Protein AF-0000000066600989 (afdb_homodimer)

Nearest PDB structures (foldseek):
  4jph-assembly2_D  TM=9.029E-01  e=1.325E-07  Mus musculus
  5hk5-assembly1_F-2  TM=7.659E-01  e=4.510E-07  Mus musculus
  5hk5-assembly2_E  TM=7.633E-01  e=5.041E-07  Mus musculus
  5aej-assembly2_B  TM=7.177E-01  e=5.958E-07  Homo sapiens
  5hk5-assembly4_H  TM=7.567E-01  e=2.144E-06  Mus musculus

Structure (mmCIF, N/CA/C/O backbone):
data_AF-0000000066600989-model_v1
#
loop_
_entity.id
_entity.type
_entity.pdbx_description
1 polymer 'Neuroblastoma suppressor of tumorigenicity 1'
#
loop_
_atom_site.group_PDB
_atom_site.id
_atom_site.type_symbol
_atom_site.label_atom_id
_atom_site.label_alt_id
_atom_site.label_comp_id
_atom_site.label_asym_id
_atom_site.label_entity_id
_atom_site.label_seq_id
_atom_site.pdbx_PDB_ins_code
_atom_site.Cartn_x
_atom_site.Cartn_y
_atom_site.Cartn_z
_atom_site.occupancy
_atom_site.B_iso_or_equiv
_atom_site.auth_seq_id
_atom_site.auth_comp_id
_atom_site.auth_asym_id
_atom_site.auth_atom_id
_atom_site.pdbx_PDB_model_num
ATOM 1 N N . MET A 1 1 ? 52.969 31.188 -18.797 1 43.28 1 MET A N 1
ATOM 2 C CA . MET A 1 1 ? 52.156 29.969 -18.672 1 43.28 1 MET A CA 1
ATOM 3 C C . MET A 1 1 ? 51.344 29.969 -17.375 1 43.28 1 MET A C 1
ATOM 5 O O . MET A 1 1 ? 51.906 29.734 -16.297 1 43.28 1 MET A O 1
ATOM 9 N N . MET A 1 2 ? 50.344 30.938 -17.266 1 50.97 2 MET A N 1
ATOM 10 C CA . MET A 1 2 ? 49.469 31.156 -16.125 1 50.97 2 MET A CA 1
ATOM 11 C C . MET A 1 2 ? 48.594 29.938 -15.859 1 50.97 2 MET A C 1
ATOM 13 O O . MET A 1 2 ? 47.938 29.422 -16.766 1 50.97 2 MET A O 1
ATOM 17 N N . LEU A 1 3 ? 48.875 29.078 -14.852 1 45.75 3 LEU A N 1
ATOM 18 C CA . LEU A 1 3 ? 48.125 27.938 -14.328 1 45.75 3 LEU A CA 1
ATOM 19 C C . LEU A 1 3 ? 46.781 28.375 -13.766 1 45.75 3 LEU A C 1
ATOM 21 O O . LEU A 1 3 ? 46.75 29.141 -12.797 1 45.75 3 LEU A O 1
ATOM 25 N N . ARG A 1 4 ? 45.719 28.516 -14.617 1 50.59 4 ARG A N 1
ATOM 26 C CA . ARG A 1 4 ? 44.344 28.734 -14.172 1 50.59 4 ARG A CA 1
ATOM 27 C C . ARG A 1 4 ? 43.906 27.625 -13.211 1 50.59 4 ARG A C 1
ATOM 29 O O . ARG A 1 4 ? 43.969 26.438 -13.547 1 50.59 4 ARG A O 1
ATOM 36 N N . VAL A 1 5 ? 44.094 27.781 -11.891 1 49.97 5 VAL A N 1
ATOM 37 C CA . VAL A 1 5 ? 43.562 26.891 -10.859 1 49.97 5 VAL A CA 1
ATOM 38 C C . VAL A 1 5 ? 42.062 26.844 -10.922 1 49.97 5 VAL A C 1
ATOM 40 O O . VAL A 1 5 ? 41.375 27.859 -10.766 1 49.97 5 VAL A O 1
ATOM 43 N N . LEU A 1 6 ? 41.406 25.969 -11.734 1 52.53 6 LEU A N 1
ATOM 44 C CA . LEU A 1 6 ? 39.969 25.672 -11.727 1 52.53 6 LEU A CA 1
ATOM 45 C C . LEU A 1 6 ? 39.5 25.266 -10.336 1 52.53 6 LEU A C 1
ATOM 47 O O . LEU A 1 6 ? 39.969 24.281 -9.773 1 52.53 6 LEU A O 1
ATOM 51 N N . VAL A 1 7 ? 39.219 26.203 -9.391 1 51.44 7 VAL A N 1
ATOM 52 C CA . VAL A 1 7 ? 38.594 25.906 -8.102 1 51.44 7 VAL A CA 1
ATOM 53 C C . VAL A 1 7 ? 37.219 25.344 -8.32 1 51.44 7 VAL A C 1
ATOM 55 O O . VAL A 1 7 ? 36.312 26.031 -8.828 1 51.44 7 VAL A O 1
ATOM 58 N N . GLY A 1 8 ? 37.094 24.062 -8.578 1 48.34 8 GLY A N 1
ATOM 59 C CA . GLY A 1 8 ? 35.781 23.422 -8.656 1 48.34 8 GLY A CA 1
ATOM 60 C C . GLY A 1 8 ? 34.906 23.672 -7.438 1 48.34 8 GLY A C 1
ATOM 61 O O . GLY A 1 8 ? 35.375 23.516 -6.305 1 48.34 8 GLY A O 1
ATOM 62 N N . ALA A 1 9 ? 33.938 24.609 -7.398 1 51.31 9 ALA A N 1
ATOM 63 C CA . ALA A 1 9 ? 32.969 24.844 -6.348 1 51.31 9 ALA A CA 1
ATOM 64 C C . ALA A 1 9 ? 32.219 23.562 -6 1 51.31 9 ALA A C 1
ATOM 66 O O . ALA A 1 9 ? 31.484 23.016 -6.832 1 51.31 9 ALA A O 1
ATOM 67 N N . VAL A 1 10 ? 32.75 22.641 -5.141 1 52.25 10 VAL A N 1
ATOM 68 C CA . VAL A 1 10 ? 32 21.5 -4.641 1 52.25 10 VAL A CA 1
ATOM 69 C C . VAL A 1 10 ? 30.719 21.984 -3.971 1 52.25 10 VAL A C 1
ATOM 71 O O . VAL A 1 10 ? 30.766 22.609 -2.916 1 52.25 10 VAL A O 1
ATOM 74 N N . LEU A 1 11 ? 29.734 22.391 -4.711 1 51.47 11 LEU A N 1
ATOM 75 C CA . LEU A 1 11 ? 28.438 22.672 -4.109 1 51.47 11 LEU A CA 1
ATOM 76 C C . LEU A 1 11 ? 27.969 21.516 -3.223 1 51.47 11 LEU A C 1
ATOM 78 O O . LEU A 1 11 ? 27.969 20.359 -3.652 1 51.47 11 LEU A O 1
ATOM 82 N N . PRO A 1 12 ? 27.953 21.703 -1.857 1 52.03 12 PRO A N 1
ATOM 83 C CA . PRO A 1 12 ? 27.406 20.641 -1.018 1 52.03 12 PRO A CA 1
ATOM 84 C C . PRO A 1 12 ? 26 20.219 -1.447 1 52.03 12 PRO A C 1
ATOM 86 O O . PRO A 1 12 ? 25.141 21.078 -1.675 1 52.03 12 PRO A O 1
ATOM 89 N N . ALA A 1 13 ? 25.844 19.125 -2.215 1 47.78 13 ALA A N 1
ATOM 90 C CA . ALA A 1 13 ? 24.516 18.547 -2.439 1 47.78 13 ALA A CA 1
ATOM 91 C C . ALA A 1 13 ? 23.75 18.422 -1.129 1 47.78 13 ALA A C 1
ATOM 93 O O . ALA A 1 13 ? 24.203 17.75 -0.193 1 47.78 13 ALA A O 1
ATOM 94 N N . MET A 1 14 ? 22.969 19.312 -0.702 1 43.34 14 MET A N 1
ATOM 95 C CA . MET A 1 14 ? 22.031 19.094 0.39 1 43.34 14 MET A CA 1
ATOM 96 C C . MET A 1 14 ? 21.297 17.766 0.219 1 43.34 14 MET A C 1
ATOM 98 O O . MET A 1 14 ? 20.562 17.562 -0.751 1 43.34 14 MET A O 1
ATOM 102 N N . LEU A 1 15 ? 21.938 16.656 0.606 1 46.69 15 LEU A N 1
ATOM 103 C CA . LEU A 1 15 ? 21.266 15.367 0.673 1 46.69 15 LEU A CA 1
ATOM 104 C C . LEU A 1 15 ? 19.906 15.492 1.353 1 46.69 15 LEU A C 1
ATOM 106 O O . LEU A 1 15 ? 19.844 15.797 2.547 1 46.69 15 LEU A O 1
ATOM 110 N N . LEU A 1 16 ? 18.844 15.922 0.693 1 45 16 LEU A N 1
ATOM 111 C CA . LEU A 1 16 ? 17.469 15.797 1.173 1 45 16 LEU A CA 1
ATOM 112 C C . LEU A 1 16 ? 17.266 14.453 1.871 1 45 16 LEU A C 1
ATOM 114 O O . LEU A 1 16 ? 17.281 13.406 1.226 1 45 16 LEU A O 1
ATOM 118 N N . ALA A 1 17 ? 17.703 14.266 3.107 1 44.22 17 ALA A N 1
ATOM 119 C CA . ALA A 1 17 ? 17.438 13.047 3.873 1 44.22 17 ALA A CA 1
ATOM 120 C C . ALA A 1 17 ? 15.969 12.656 3.781 1 44.22 17 ALA A C 1
ATOM 122 O O . ALA A 1 17 ? 15.086 13.492 3.967 1 44.22 17 ALA A O 1
ATOM 123 N N . ALA A 1 18 ? 15.586 11.516 3.025 1 47.19 18 ALA A N 1
ATOM 124 C CA . ALA A 1 18 ? 14.242 10.938 3.074 1 47.19 18 ALA A CA 1
ATOM 125 C C . ALA A 1 18 ? 13.734 10.844 4.512 1 47.19 18 ALA A C 1
ATOM 127 O O . ALA A 1 18 ? 14.531 10.703 5.445 1 47.19 18 ALA A O 1
ATOM 128 N N . PRO A 1 19 ? 12.492 11.352 4.711 1 47.47 19 PRO A N 1
ATOM 129 C CA . PRO A 1 19 ? 11.992 11.211 6.082 1 47.47 19 PRO A CA 1
ATOM 130 C C . PRO A 1 19 ? 12.258 9.82 6.664 1 47.47 19 PRO A C 1
ATOM 132 O O . PRO A 1 19 ? 12.336 8.844 5.918 1 47.47 19 PRO A O 1
ATOM 135 N N . PRO A 1 20 ? 12.828 9.656 7.852 1 49.03 20 PRO A N 1
ATOM 136 C CA . PRO A 1 20 ? 13.086 8.359 8.492 1 49.03 20 PRO A CA 1
ATOM 137 C C . PRO A 1 20 ? 11.898 7.41 8.406 1 49.03 20 PRO A C 1
ATOM 139 O O . PRO A 1 20 ? 10.75 7.859 8.344 1 49.03 20 PRO A O 1
ATOM 142 N N . PRO A 1 21 ? 12.148 6.156 8.07 1 48.22 21 PRO A N 1
ATOM 143 C CA . PRO A 1 21 ? 11.062 5.176 8.016 1 48.22 21 PRO A CA 1
ATOM 144 C C . PRO A 1 21 ? 10.164 5.219 9.242 1 48.22 21 PRO A C 1
ATOM 146 O O . PRO A 1 21 ? 10.625 5.559 10.336 1 48.22 21 PRO A O 1
ATOM 149 N N . ILE A 1 22 ? 8.906 5.414 9.047 1 47.66 22 ILE A N 1
ATOM 150 C CA . ILE A 1 22 ? 7.836 5.508 10.031 1 47.66 22 ILE A CA 1
ATOM 151 C C . ILE A 1 22 ? 8.078 4.504 11.156 1 47.66 22 ILE A C 1
ATOM 153 O O . ILE A 1 22 ? 7.48 4.609 12.234 1 47.66 22 ILE A O 1
ATOM 157 N N . ASN A 1 23 ? 8.789 3.352 10.875 1 45.25 23 ASN A N 1
ATOM 158 C CA . ASN A 1 23 ? 9.016 2.383 11.938 1 45.25 23 ASN A CA 1
ATOM 159 C C . ASN A 1 23 ? 9.492 3.059 13.219 1 45.25 23 ASN A C 1
ATOM 161 O O . ASN A 1 23 ? 9.289 2.539 14.312 1 45.25 23 ASN A O 1
ATOM 165 N N . LYS A 1 24 ? 10.18 4.125 13.016 1 43.03 24 LYS A N 1
ATOM 166 C CA . LYS A 1 24 ? 10.727 4.77 14.203 1 43.03 24 LYS A CA 1
ATOM 167 C C . LYS A 1 24 ? 9.766 5.816 14.758 1 43.03 24 LYS A C 1
ATOM 169 O O . LYS A 1 24 ? 10.164 6.672 15.555 1 43.03 24 LYS A O 1
ATOM 174 N N . LEU A 1 25 ? 8.656 5.754 14.07 1 47.81 25 LEU A N 1
ATOM 175 C CA . LEU A 1 25 ? 7.812 6.766 14.688 1 47.81 25 LEU A CA 1
ATOM 176 C C . LEU A 1 25 ? 7.344 6.309 16.062 1 47.81 25 LEU A C 1
ATOM 178 O O . LEU A 1 25 ? 6.961 5.148 16.25 1 47.81 25 LEU A O 1
ATOM 182 N N . ALA A 1 26 ? 7.883 6.824 17.062 1 50.38 26 ALA A N 1
ATOM 183 C CA . ALA A 1 26 ? 7.617 6.668 18.5 1 50.38 26 ALA A CA 1
ATOM 184 C C . ALA A 1 26 ? 6.152 6.336 18.75 1 50.38 26 ALA A C 1
ATOM 186 O O . ALA A 1 26 ? 5.793 5.879 19.844 1 50.38 26 ALA A O 1
ATOM 187 N N . LEU A 1 27 ? 5.328 6.41 17.594 1 56.12 27 LEU A N 1
ATOM 188 C CA . LEU A 1 27 ? 3.912 6.316 17.922 1 56.12 27 LEU A CA 1
ATOM 189 C C . LEU A 1 27 ? 3.502 4.863 18.156 1 56.12 27 LEU A C 1
ATOM 191 O O . LEU A 1 27 ? 2.562 4.59 18.906 1 56.12 27 LEU A O 1
ATOM 195 N N . PHE A 1 28 ? 4.207 3.916 17.516 1 59.75 28 PHE A N 1
ATOM 196 C CA . PHE A 1 28 ? 3.756 2.553 17.781 1 59.75 28 PHE A CA 1
ATOM 197 C C . PHE A 1 28 ? 4.941 1.616 17.969 1 59.75 28 PHE A C 1
ATOM 199 O O . PHE A 1 28 ? 5.168 0.718 17.156 1 59.75 28 PHE A O 1
ATOM 206 N N . PRO A 1 29 ? 5.625 1.774 19.016 1 56.34 29 PRO A N 1
ATOM 207 C CA . PRO A 1 29 ? 6.863 1.016 19.219 1 56.34 29 PRO A CA 1
ATOM 208 C C . PRO A 1 29 ? 6.633 -0.495 19.219 1 56.34 29 PRO A C 1
ATOM 210 O O . PRO A 1 29 ? 7.562 -1.262 18.953 1 56.34 29 PRO A O 1
ATOM 213 N N . ASP A 1 30 ? 5.438 -0.837 19.531 1 59.12 30 ASP A N 1
ATOM 214 C CA . ASP A 1 30 ? 5.219 -2.264 19.75 1 59.12 30 ASP A CA 1
ATOM 215 C C . ASP A 1 30 ? 4.711 -2.943 18.484 1 59.12 30 ASP A C 1
ATOM 217 O O . ASP A 1 30 ? 4.504 -4.16 18.469 1 59.12 30 ASP A O 1
ATOM 221 N N . LYS A 1 31 ? 4.496 -2.045 17.562 1 63.09 31 LYS A N 1
ATOM 222 C CA . LYS A 1 31 ? 3.963 -2.697 16.359 1 63.09 31 LYS A CA 1
ATOM 223 C C . LYS A 1 31 ? 5.031 -2.824 15.281 1 63.09 31 LYS A C 1
ATOM 225 O O . LYS A 1 31 ? 5.723 -1.853 14.969 1 63.09 31 LYS A O 1
ATOM 230 N N . SER A 1 32 ? 5.379 -4.121 15 1 70.44 32 SER A N 1
ATOM 231 C CA . SER A 1 32 ? 6.41 -4.328 13.992 1 70.44 32 SER A CA 1
ATOM 232 C C . SER A 1 32 ? 5.801 -4.785 12.672 1 70.44 32 SER A C 1
ATOM 234 O O . SER A 1 32 ? 4.848 -5.566 12.656 1 70.44 32 SER A O 1
ATOM 236 N N . ALA A 1 33 ? 6.16 -3.986 11.672 1 83.25 33 ALA A N 1
ATOM 237 C CA . ALA A 1 33 ? 5.875 -4.461 10.312 1 83.25 33 ALA A CA 1
ATOM 238 C C . ALA A 1 33 ? 6.52 -5.82 10.062 1 83.25 33 ALA A C 1
ATOM 240 O O . ALA A 1 33 ? 7.504 -6.176 10.711 1 83.25 33 ALA A O 1
ATOM 241 N N . TRP A 1 34 ? 5.863 -6.688 9.352 1 88.69 34 TRP A N 1
ATOM 242 C CA . TRP A 1 34 ? 6.461 -7.945 8.914 1 88.69 34 TRP A CA 1
ATOM 243 C C . TRP A 1 34 ? 6.121 -8.234 7.457 1 88.69 34 TRP A C 1
ATOM 245 O O . TRP A 1 34 ? 5.102 -7.766 6.945 1 88.69 34 TRP A O 1
ATOM 255 N N . CYS A 1 35 ? 7.004 -8.844 6.789 1 92.25 35 CYS A N 1
ATOM 256 C CA . CYS A 1 35 ? 6.898 -9.289 5.402 1 92.25 35 CYS A CA 1
ATOM 257 C C . CYS A 1 35 ? 7.668 -10.586 5.188 1 92.25 35 CYS A C 1
ATOM 259 O O . CYS A 1 35 ? 8.883 -10.633 5.379 1 92.25 35 CYS A O 1
ATOM 261 N N . GLU A 1 36 ? 6.902 -11.602 4.773 1 93.38 36 GLU A N 1
ATOM 262 C CA . GLU A 1 36 ? 7.516 -12.922 4.672 1 93.38 36 GLU A CA 1
ATOM 263 C C . GLU A 1 36 ? 7.359 -13.492 3.268 1 93.38 36 GLU A C 1
ATOM 265 O O . GLU A 1 36 ? 6.316 -13.328 2.633 1 93.38 36 GLU A O 1
ATOM 270 N N . ALA A 1 37 ? 8.477 -14.125 2.852 1 96 37 ALA A N 1
ATOM 271 C CA . ALA A 1 37 ? 8.367 -15.008 1.693 1 96 37 ALA A CA 1
ATOM 272 C C . ALA A 1 37 ? 7.914 -16.406 2.109 1 96 37 ALA A C 1
ATOM 274 O O . ALA A 1 37 ? 8.719 -17.203 2.598 1 96 37 ALA A O 1
ATOM 275 N N . LYS A 1 38 ? 6.688 -16.734 1.909 1 94.31 38 LYS A N 1
ATOM 276 C CA . LYS A 1 38 ? 6.121 -18.016 2.33 1 94.31 38 LYS A CA 1
ATOM 277 C C . LYS A 1 38 ? 6.246 -19.062 1.225 1 94.31 38 LYS A C 1
ATOM 279 O O . LYS A 1 38 ? 5.902 -18.797 0.07 1 94.31 38 LYS A O 1
ATOM 284 N N . ASN A 1 39 ? 6.742 -20.203 1.669 1 95.44 39 ASN A N 1
ATOM 285 C CA . ASN A 1 39 ? 6.852 -21.297 0.707 1 95.44 39 ASN A CA 1
ATOM 286 C C . ASN A 1 39 ? 5.477 -21.75 0.222 1 95.44 39 ASN A C 1
ATOM 288 O O . ASN A 1 39 ? 4.555 -21.922 1.022 1 95.44 39 ASN A O 1
ATOM 292 N N . ILE A 1 40 ? 5.445 -21.969 -1.043 1 93.19 40 ILE A N 1
ATOM 293 C CA . ILE A 1 40 ? 4.211 -22.484 -1.618 1 93.19 40 ILE A CA 1
ATOM 294 C C . ILE A 1 40 ? 4.539 -23.578 -2.646 1 93.19 40 ILE A C 1
ATOM 296 O O . ILE A 1 40 ? 5.672 -23.656 -3.123 1 93.19 40 ILE A O 1
ATOM 300 N N . THR A 1 41 ? 3.582 -24.391 -2.906 1 94.94 41 THR A N 1
ATOM 301 C CA . THR A 1 41 ? 3.609 -25.266 -4.078 1 94.94 41 THR A CA 1
ATOM 302 C C . THR A 1 41 ? 2.727 -24.703 -5.191 1 94.94 41 THR A C 1
ATOM 304 O O . THR A 1 41 ? 1.535 -24.453 -4.984 1 94.94 41 THR A O 1
ATOM 307 N N . GLN A 1 42 ? 3.348 -24.469 -6.285 1 92 42 GLN A N 1
ATOM 308 C CA . GLN A 1 42 ? 2.621 -23.906 -7.422 1 92 42 GLN A CA 1
ATOM 309 C C . GLN A 1 42 ? 2.402 -24.953 -8.508 1 92 42 GLN A C 1
ATOM 311 O O . GLN A 1 42 ? 3.338 -25.656 -8.898 1 92 42 GLN A O 1
ATOM 316 N N . ILE A 1 43 ? 1.188 -25.016 -8.961 1 94.06 43 ILE A N 1
ATOM 317 C CA . ILE A 1 43 ? 0.872 -25.922 -10.062 1 94.06 43 ILE A CA 1
ATOM 318 C C . ILE A 1 43 ? 0.859 -25.141 -11.383 1 94.06 43 ILE A C 1
ATOM 320 O O . ILE A 1 43 ? 0.122 -24.172 -11.523 1 94.06 43 ILE A O 1
ATOM 324 N N . VAL A 1 44 ? 1.767 -25.562 -12.242 1 92.62 44 VAL A N 1
AT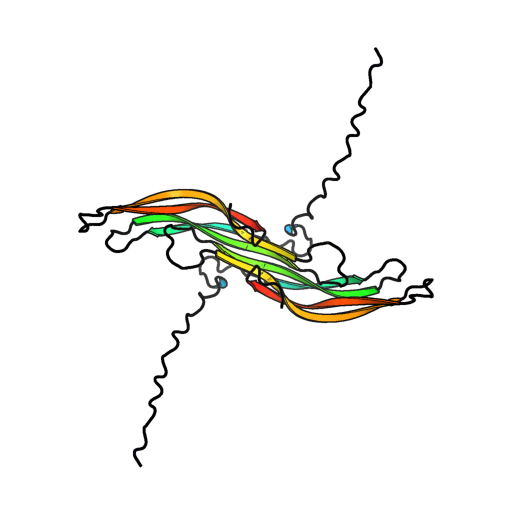OM 325 C CA . VAL A 1 44 ? 1.842 -24.969 -13.57 1 92.62 44 VAL A CA 1
ATOM 326 C C . VAL A 1 44 ? 1.229 -25.906 -14.602 1 92.62 44 VAL A C 1
ATOM 328 O O . VAL A 1 44 ? 1.656 -27.062 -14.727 1 92.62 44 VAL A O 1
ATOM 331 N N . GLY A 1 45 ? 0.164 -25.312 -15.273 1 91.62 45 GLY A N 1
ATOM 332 C CA . GLY A 1 45 ? -0.502 -26.172 -16.234 1 91.62 45 GLY A CA 1
ATOM 333 C C . GLY A 1 45 ? -0.823 -25.469 -17.547 1 91.62 45 GLY A C 1
ATOM 334 O O . GLY A 1 45 ? -0.638 -24.25 -17.656 1 91.62 45 GLY A O 1
ATOM 335 N N . HIS A 1 46 ? -1.189 -26.344 -18.469 1 90.31 46 HIS A N 1
ATOM 336 C CA . HIS A 1 46 ? -1.625 -25.922 -19.797 1 90.31 46 HIS A CA 1
ATOM 337 C C . HIS A 1 46 ? -2.566 -26.938 -20.422 1 90.31 46 HIS A C 1
ATOM 339 O O . HIS A 1 46 ? -2.359 -28.156 -20.266 1 90.31 46 HIS A O 1
ATOM 345 N N . SER A 1 47 ? -3.613 -26.328 -20.984 1 91.19 47 SER A N 1
ATOM 346 C CA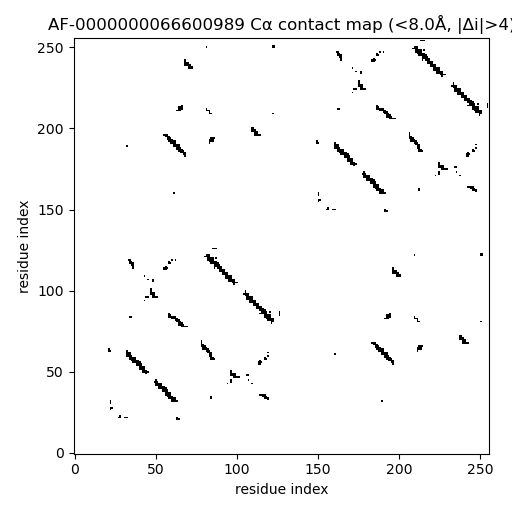 . SER A 1 47 ? -4.574 -27.234 -21.609 1 91.19 47 SER A CA 1
ATOM 347 C C . SER A 1 47 ? -3.877 -28.25 -22.5 1 91.19 47 SER A C 1
ATOM 349 O O . SER A 1 47 ? -3.049 -27.891 -23.328 1 91.19 47 SER A O 1
ATOM 351 N N . GLY A 1 48 ? -4.266 -29.594 -22.406 1 92.81 48 GLY A N 1
ATOM 352 C CA . GLY A 1 48 ? -3.725 -30.656 -23.219 1 92.81 48 GLY A CA 1
ATOM 353 C C . GLY A 1 48 ? -2.381 -31.172 -22.734 1 92.81 48 GLY A C 1
ATOM 354 O O . GLY A 1 48 ? -1.817 -32.094 -23.312 1 92.81 48 GLY A O 1
ATOM 355 N N . CYS A 1 49 ? -1.88 -30.5 -21.688 1 95.31 49 CYS A N 1
ATOM 356 C CA . CYS A 1 49 ? -0.551 -30.859 -21.203 1 95.31 49 CYS A CA 1
ATOM 357 C C . CYS A 1 49 ? -0.612 -31.406 -19.781 1 95.31 49 CYS A C 1
ATOM 359 O O . CYS A 1 49 ? -1.622 -31.25 -19.094 1 95.31 49 CYS A O 1
ATOM 361 N N . GLU A 1 50 ? 0.397 -32.188 -19.391 1 95.88 50 GLU A N 1
ATOM 362 C CA . GLU A 1 50 ? 0.534 -32.656 -18 1 95.88 50 GLU A CA 1
ATOM 363 C C . GLU A 1 50 ? 1.031 -31.516 -17.094 1 95.88 50 GLU A C 1
ATOM 365 O O . GLU A 1 50 ? 2.08 -30.922 -17.359 1 95.88 50 GLU A O 1
ATOM 370 N N . ALA A 1 51 ? 0.306 -31.312 -16.047 1 95.25 51 ALA A N 1
ATOM 371 C CA . ALA A 1 51 ? 0.658 -30.234 -15.125 1 95.25 51 ALA A CA 1
ATOM 372 C C . ALA A 1 51 ? 1.904 -30.594 -14.32 1 95.25 51 ALA A C 1
ATOM 374 O O . ALA A 1 51 ? 2.195 -31.781 -14.109 1 95.25 51 ALA A O 1
ATOM 375 N N . LYS A 1 52 ? 2.707 -29.578 -13.961 1 95.69 52 LYS A N 1
ATOM 376 C CA . LYS A 1 52 ? 3.883 -29.734 -13.109 1 95.69 52 LYS A CA 1
ATOM 377 C C . LYS A 1 52 ? 3.727 -28.953 -11.812 1 95.69 52 LYS A C 1
ATOM 379 O O . LYS A 1 52 ? 3.205 -27.844 -11.805 1 95.69 52 LYS A O 1
ATOM 384 N N . SER A 1 53 ? 4.137 -29.594 -10.688 1 95.19 53 SER A N 1
ATOM 385 C CA . SER A 1 53 ? 4.199 -28.922 -9.398 1 95.19 53 SER A CA 1
ATOM 386 C C . SER A 1 53 ? 5.602 -28.391 -9.109 1 95.19 53 SER A C 1
ATOM 388 O O . SER A 1 53 ? 6.578 -29.156 -9.18 1 95.19 53 SER A O 1
ATOM 390 N N . ILE A 1 54 ? 5.621 -27.156 -8.852 1 96.06 54 ILE A N 1
ATOM 391 C CA . ILE A 1 54 ? 6.938 -26.594 -8.578 1 96.06 54 ILE A CA 1
ATOM 392 C C . ILE A 1 54 ? 6.922 -25.891 -7.227 1 96.06 54 ILE A C 1
ATOM 394 O O . ILE A 1 54 ? 5.875 -25.406 -6.777 1 96.06 54 ILE A O 1
ATOM 398 N N . GLN A 1 55 ? 8.109 -25.875 -6.543 1 96.56 55 GLN A N 1
ATOM 399 C CA . GLN A 1 55 ? 8.273 -25.094 -5.324 1 96.56 55 GLN A CA 1
ATOM 400 C C . GLN A 1 55 ? 8.531 -23.625 -5.641 1 96.56 55 GLN A C 1
ATOM 402 O O . GLN A 1 55 ? 9.352 -23.297 -6.512 1 96.56 55 GLN A O 1
ATOM 407 N N . ASN A 1 56 ? 7.77 -22.734 -4.902 1 95.75 56 ASN A N 1
ATOM 408 C CA . ASN A 1 56 ? 7.883 -21.281 -5.043 1 95.75 56 ASN A CA 1
ATOM 409 C C . ASN A 1 56 ? 7.562 -20.562 -3.734 1 95.75 56 ASN A C 1
ATOM 411 O O . ASN A 1 56 ? 7.512 -21.203 -2.676 1 95.75 56 ASN A O 1
ATOM 415 N N . ARG A 1 57 ? 7.477 -19.203 -3.893 1 95.38 57 ARG A N 1
ATOM 416 C CA . ARG A 1 57 ? 7.121 -18.422 -2.717 1 95.38 57 ARG A CA 1
ATOM 417 C C . ARG A 1 57 ? 6.094 -17.344 -3.064 1 95.38 57 ARG A C 1
ATOM 419 O O . ARG A 1 57 ? 5.969 -16.953 -4.227 1 95.38 57 ARG A O 1
ATOM 426 N N . ALA A 1 58 ? 5.363 -16.984 -2.068 1 93 58 ALA A N 1
ATOM 427 C CA . ALA A 1 58 ? 4.477 -15.828 -2.096 1 93 58 ALA A CA 1
ATOM 428 C C . ALA A 1 58 ? 4.848 -14.836 -1 1 93 58 ALA A C 1
ATOM 430 O O . ALA A 1 58 ? 5.359 -15.219 0.052 1 93 58 ALA A O 1
ATOM 431 N N . CYS A 1 59 ? 4.602 -13.617 -1.351 1 93.88 59 CYS A N 1
ATOM 432 C CA . CYS A 1 59 ? 4.867 -12.578 -0.361 1 93.88 59 CYS A CA 1
ATOM 433 C C . CYS A 1 59 ? 3.602 -12.227 0.409 1 93.88 59 CYS A C 1
ATOM 435 O O . CYS A 1 59 ? 2.559 -11.961 -0.192 1 93.88 59 CYS A O 1
ATOM 437 N N . LEU A 1 60 ? 3.77 -12.211 1.68 1 92.25 60 LEU A N 1
ATOM 438 C CA . LEU A 1 60 ? 2.674 -11.82 2.562 1 92.25 60 LEU A CA 1
ATOM 439 C C . LEU A 1 60 ? 3.197 -11.062 3.777 1 92.25 60 LEU A C 1
ATOM 441 O O . LEU A 1 60 ? 4.191 -11.469 4.387 1 92.25 60 LEU A O 1
ATOM 445 N N . GLY A 1 61 ? 2.381 -10.008 4.055 1 92.56 61 GLY A N 1
ATOM 446 C CA . GLY A 1 61 ? 2.822 -9.258 5.223 1 92.56 61 GLY A CA 1
ATOM 447 C C . GLY A 1 61 ? 1.906 -8.102 5.574 1 92.56 61 GLY A C 1
ATOM 448 O O . GLY A 1 61 ? 0.815 -7.977 5.016 1 92.56 61 GLY A O 1
ATOM 449 N N . GLN A 1 62 ? 2.301 -7.414 6.633 1 91.56 62 GLN A N 1
ATOM 450 C CA . GLN A 1 62 ? 1.722 -6.168 7.121 1 91.56 62 GLN A CA 1
ATOM 451 C C . GLN A 1 62 ? 2.775 -5.066 7.203 1 91.56 62 GLN A C 1
ATOM 453 O O . GLN A 1 62 ? 3.684 -5.129 8.031 1 91.56 62 GLN A O 1
ATOM 458 N N . CYS A 1 63 ? 2.555 -4.137 6.301 1 92.56 63 CYS A N 1
ATOM 459 C CA . CYS A 1 63 ? 3.543 -3.066 6.223 1 92.56 63 CYS A CA 1
ATOM 460 C C . CYS A 1 63 ? 2.957 -1.744 6.699 1 92.56 63 CYS A C 1
ATOM 462 O O . CYS A 1 63 ? 1.735 -1.593 6.773 1 92.56 63 CYS A O 1
ATOM 464 N N . PHE A 1 64 ? 3.834 -0.862 6.984 1 91.19 64 PHE A N 1
ATOM 465 C CA . PHE A 1 64 ? 3.42 0.423 7.535 1 91.19 64 PHE A CA 1
ATOM 466 C C . PHE A 1 64 ? 2.873 1.33 6.441 1 91.19 64 PHE A C 1
ATOM 468 O O . PHE A 1 64 ? 3.4 1.356 5.328 1 91.19 64 PHE A O 1
ATOM 475 N N . SER A 1 65 ? 1.89 2.045 6.852 1 92.75 65 SER A N 1
ATOM 476 C CA . SER A 1 65 ? 1.369 3.143 6.043 1 92.75 65 SER A CA 1
ATOM 477 C C . SER A 1 65 ? 0.815 4.262 6.922 1 92.75 65 SER A C 1
ATOM 479 O O . SER A 1 65 ? 0.437 4.027 8.07 1 92.75 65 SER A O 1
ATOM 481 N N . TYR A 1 66 ? 0.904 5.484 6.371 1 91.75 66 TYR A N 1
ATOM 482 C CA . TYR A 1 66 ? 0.298 6.605 7.082 1 91.75 66 TYR A CA 1
ATOM 483 C C . TYR A 1 66 ? -0.166 7.684 6.109 1 91.75 66 TYR A C 1
ATOM 485 O O . TYR A 1 66 ? 0.27 7.715 4.957 1 91.75 66 TYR A O 1
ATOM 493 N N . SER A 1 67 ? -1.082 8.5 6.637 1 91.06 67 SER A N 1
ATOM 494 C CA . SER A 1 67 ? -1.623 9.641 5.902 1 91.06 67 SER A CA 1
ATOM 495 C C . SER A 1 67 ? -1.838 10.844 6.82 1 91.06 67 SER A C 1
ATOM 497 O O . SER A 1 67 ? -2.336 10.695 7.938 1 91.06 67 SER A O 1
ATOM 499 N N . VAL A 1 68 ? -1.406 11.953 6.32 1 91.38 68 VAL A N 1
ATOM 500 C CA . VAL A 1 68 ? -1.594 13.211 7.043 1 91.38 68 VAL A CA 1
ATOM 501 C C . VAL A 1 68 ? -2.611 14.078 6.309 1 91.38 68 VAL A C 1
ATOM 503 O O . VAL A 1 68 ? -2.705 14.039 5.082 1 91.38 68 VAL A O 1
ATOM 506 N N . PRO A 1 69 ? -3.398 14.938 7.059 1 91.75 69 PRO A N 1
ATOM 507 C CA . PRO A 1 69 ? -4.434 15.766 6.441 1 91.75 69 PRO A CA 1
ATOM 508 C C . PRO A 1 69 ? -3.871 16.734 5.406 1 91.75 69 PRO A C 1
ATOM 510 O O . PRO A 1 69 ? -2.77 17.266 5.586 1 91.75 69 PRO A O 1
ATOM 513 N N . ASN A 1 70 ? -4.719 17.031 4.422 1 90.06 70 ASN A N 1
ATOM 514 C CA . ASN A 1 70 ? -4.371 18.016 3.402 1 90.06 70 ASN A CA 1
ATOM 515 C C . ASN A 1 70 ? -4.727 19.438 3.848 1 90.06 70 ASN A C 1
ATOM 517 O O . ASN A 1 70 ? -5.699 19.641 4.574 1 90.06 70 ASN A O 1
ATOM 521 N N . THR A 1 71 ? -3.859 20.344 3.484 1 90.06 71 THR A N 1
ATOM 522 C CA . THR A 1 71 ? -4.156 21.766 3.66 1 90.06 71 THR A CA 1
ATOM 523 C C . THR A 1 71 ? -3.924 22.531 2.361 1 90.06 71 THR A C 1
ATOM 525 O O . THR A 1 71 ? -2.879 22.375 1.724 1 90.06 71 THR A O 1
ATOM 528 N N . PHE A 1 72 ? -4.926 23.312 1.961 1 87.19 72 PHE A N 1
ATOM 529 C CA . PHE A 1 72 ? -4.82 24.094 0.736 1 87.19 72 PHE A CA 1
ATOM 530 C C . PHE A 1 72 ? -4.84 25.578 1.045 1 87.19 72 PHE A C 1
ATOM 532 O O . PHE A 1 72 ? -5.586 26.031 1.919 1 87.19 72 PHE A O 1
ATOM 539 N N . PRO A 1 73 ? -4.289 26.391 0.048 1 77.62 73 PRO A N 1
ATOM 540 C CA . PRO A 1 73 ? -3.309 26.016 -0.973 1 77.62 73 PRO A CA 1
ATOM 541 C C . PRO A 1 73 ? -2.076 25.328 -0.384 1 77.62 73 PRO A C 1
ATOM 543 O O . PRO A 1 73 ? -1.631 25.688 0.709 1 77.62 73 PRO A O 1
ATOM 546 N N . GLN A 1 74 ? -1.982 24.047 -0.86 1 65.62 74 GLN A N 1
ATOM 547 C CA . GLN A 1 74 ? -1.073 23.109 -0.21 1 65.62 74 GLN A CA 1
ATOM 548 C C . GLN A 1 74 ? 0.37 23.609 -0.289 1 65.62 74 GLN A C 1
ATOM 550 O O . GLN A 1 74 ? 0.785 24.172 -1.303 1 65.62 74 GLN A O 1
ATOM 555 N N . SER A 1 75 ? 0.996 23.875 0.773 1 55.72 75 SER A N 1
ATOM 556 C CA . SER A 1 75 ? 2.436 23.75 0.568 1 55.72 75 SER A CA 1
ATOM 557 C C . SER A 1 75 ? 2.799 22.359 0.05 1 55.72 75 SER A C 1
ATOM 559 O O . SER A 1 75 ? 1.962 21.453 0.038 1 55.72 75 SER A O 1
ATOM 561 N N . THR A 1 76 ? 4.203 21.906 -0.319 1 46.5 76 THR A N 1
ATOM 562 C CA . THR A 1 76 ? 4.922 20.922 -1.119 1 46.5 76 THR A CA 1
ATOM 563 C C . THR A 1 76 ? 4.477 19.5 -0.761 1 46.5 76 THR A C 1
ATOM 565 O O . THR A 1 76 ? 4.547 18.594 -1.591 1 46.5 76 THR A O 1
ATOM 568 N N . GLU A 1 77 ? 4.641 18.953 0.52 1 49.88 77 GLU A N 1
ATOM 569 C CA . GLU A 1 77 ? 5.145 17.594 0.728 1 49.88 77 GLU A CA 1
ATOM 570 C C . GLU A 1 77 ? 4.004 16.578 0.766 1 49.88 77 GLU A C 1
ATOM 572 O O . GLU A 1 77 ? 2.867 16.922 1.095 1 49.88 77 GLU A O 1
ATOM 577 N N . SER A 1 78 ? 4.281 15.438 0.096 1 54.72 78 SER A N 1
ATOM 578 C CA . SER A 1 78 ? 3.422 14.273 -0.05 1 54.72 78 SER A CA 1
ATOM 579 C C . SER A 1 78 ? 2.918 13.781 1.304 1 54.72 78 SER A C 1
ATOM 581 O O . SER A 1 78 ? 3.713 13.43 2.178 1 54.72 78 SER A O 1
ATOM 583 N N . LEU A 1 79 ? 1.579 13.836 1.629 1 81.62 79 LEU A N 1
ATOM 584 C CA . LEU A 1 79 ? 0.863 13.648 2.887 1 81.62 79 LEU A CA 1
ATOM 585 C C . LEU A 1 79 ? 0.529 12.18 3.109 1 81.62 79 LEU A C 1
ATOM 587 O O . LEU A 1 79 ? 0.233 11.766 4.234 1 81.62 79 LEU A O 1
ATOM 591 N N . VAL A 1 80 ? 1.221 11.312 2.102 1 86.31 80 VAL A N 1
ATOM 592 C CA . VAL A 1 80 ? 0.852 9.906 2.252 1 86.31 80 VAL A CA 1
ATOM 593 C C . VAL A 1 80 ? 2.094 9.031 2.119 1 86.31 80 VAL A C 1
ATOM 595 O O . VAL A 1 80 ? 2.938 9.266 1.251 1 86.31 80 VAL A O 1
ATOM 598 N N . HIS A 1 81 ? 2.307 8.117 3.016 1 89.19 81 HIS A N 1
ATOM 599 C CA . HIS A 1 81 ? 3.275 7.027 2.902 1 89.19 81 HIS A CA 1
ATOM 600 C C . HIS A 1 81 ? 2.58 5.672 2.842 1 89.19 81 HIS A C 1
ATOM 602 O O . HIS A 1 81 ? 1.678 5.398 3.637 1 89.19 81 HIS A O 1
ATOM 608 N N . CYS A 1 82 ? 3.1 4.871 1.919 1 92.25 82 CYS A N 1
ATOM 609 C CA . CYS A 1 82 ? 2.527 3.537 1.791 1 92.25 82 CYS A CA 1
ATOM 610 C C . CYS A 1 82 ? 3.602 2.514 1.444 1 92.25 82 CYS A C 1
ATOM 612 O O . CYS A 1 82 ? 4.297 2.654 0.436 1 92.25 82 CYS A O 1
ATOM 614 N N . ASP A 1 83 ? 3.701 1.53 2.328 1 92.5 83 ASP A N 1
ATOM 615 C CA . ASP A 1 83 ? 4.48 0.336 2.016 1 92.5 83 ASP A CA 1
ATOM 616 C C . ASP A 1 83 ? 3.576 -0.88 1.841 1 92.5 83 ASP A C 1
ATOM 618 O O . ASP A 1 83 ? 2.512 -0.963 2.457 1 92.5 83 ASP A O 1
ATOM 622 N N . SER A 1 84 ? 4.027 -1.797 1.029 1 93.56 84 SER A N 1
ATOM 623 C CA . SER A 1 84 ? 3.354 -3.074 0.828 1 93.56 84 SER A CA 1
ATOM 624 C C . SER A 1 84 ? 4.359 -4.211 0.675 1 93.56 84 SER A C 1
ATOM 626 O O . SER A 1 84 ? 5.5 -3.988 0.267 1 93.56 84 SER A O 1
ATOM 628 N N . CYS A 1 85 ? 3.939 -5.402 1.049 1 93.81 85 CYS A N 1
ATOM 629 C CA . CYS A 1 85 ? 4.793 -6.582 0.972 1 93.81 85 CYS A CA 1
ATOM 630 C C . CYS A 1 85 ? 4.832 -7.133 -0.449 1 93.81 85 CYS A C 1
ATOM 632 O O . CYS A 1 85 ? 3.816 -7.594 -0.97 1 93.81 85 CYS A O 1
ATOM 634 N N . MET A 1 86 ? 6.027 -7.105 -0.996 1 94.81 86 MET A N 1
ATOM 635 C CA . MET A 1 86 ? 6.176 -7.52 -2.389 1 94.81 86 MET A CA 1
ATOM 636 C C . MET A 1 86 ? 7.562 -8.117 -2.633 1 94.81 86 MET A C 1
ATOM 638 O O . MET A 1 86 ? 8.445 -8.008 -1.78 1 94.81 86 MET A O 1
ATOM 642 N N . PRO A 1 87 ? 7.742 -8.836 -3.805 1 95.19 87 PRO A N 1
ATOM 643 C CA . PRO A 1 87 ? 9.047 -9.43 -4.094 1 95.19 87 PRO A CA 1
ATOM 644 C C . PRO A 1 87 ? 10.172 -8.391 -4.133 1 95.19 87 PRO A C 1
ATOM 646 O O . PRO A 1 87 ? 10.078 -7.402 -4.867 1 95.19 87 PRO A O 1
ATOM 649 N N . ALA A 1 88 ? 11.164 -8.57 -3.346 1 96.69 88 ALA A N 1
ATOM 650 C CA . ALA A 1 88 ? 12.383 -7.758 -3.365 1 96.69 88 ALA A CA 1
ATOM 651 C C . ALA A 1 88 ? 13.414 -8.344 -4.324 1 96.69 88 ALA A C 1
ATOM 653 O O . ALA A 1 88 ? 14.242 -7.613 -4.871 1 96.69 88 ALA A O 1
ATOM 654 N N . GLN A 1 89 ? 13.328 -9.648 -4.438 1 97.56 89 GLN A N 1
ATOM 655 C CA . GLN A 1 89 ? 14.203 -10.383 -5.348 1 97.56 89 GLN A CA 1
ATOM 656 C C . GLN A 1 89 ? 13.469 -11.562 -5.98 1 97.56 89 GLN A C 1
ATOM 658 O O . GLN A 1 89 ? 12.773 -12.312 -5.289 1 97.56 89 GLN A O 1
ATOM 663 N N . SER A 1 90 ? 13.594 -11.648 -7.266 1 96.44 90 SER A N 1
ATOM 664 C CA . SER A 1 90 ? 13 -12.773 -7.98 1 96.44 90 SER A CA 1
ATOM 665 C C . SER A 1 90 ? 13.844 -13.18 -9.18 1 96.44 90 SER A C 1
ATOM 667 O O . SER A 1 90 ? 14.797 -12.484 -9.539 1 96.44 90 SER A O 1
ATOM 669 N N . MET A 1 91 ? 13.617 -14.297 -9.68 1 97.56 91 MET A N 1
ATOM 670 C CA . MET A 1 91 ? 14.219 -14.773 -10.922 1 97.56 91 MET A CA 1
ATOM 671 C C . MET A 1 91 ? 13.18 -15.445 -11.805 1 97.56 91 MET A C 1
ATOM 673 O O . MET A 1 91 ? 12.055 -15.711 -11.359 1 97.56 91 MET A O 1
ATOM 677 N N . TRP A 1 92 ? 13.633 -15.703 -13.062 1 95.25 92 TRP A N 1
ATOM 678 C CA . TRP A 1 92 ? 12.703 -16.312 -14 1 95.25 92 TRP A CA 1
ATOM 679 C C . TRP A 1 92 ? 13.156 -17.719 -14.375 1 95.25 92 TRP A C 1
ATOM 681 O O . TRP A 1 92 ? 14.344 -17.969 -14.602 1 95.25 92 TRP A O 1
ATOM 691 N N . GLU A 1 93 ? 12.148 -18.625 -14.414 1 95.81 93 GLU A N 1
ATOM 692 C CA . GLU A 1 93 ? 12.414 -20.016 -14.742 1 95.81 93 GLU A CA 1
ATOM 693 C C . GLU A 1 93 ? 11.492 -20.516 -15.859 1 95.81 93 GLU A C 1
ATOM 695 O O . GLU A 1 93 ? 10.297 -20.188 -15.859 1 95.81 93 GLU A O 1
ATOM 700 N N . ILE A 1 94 ? 12.07 -21.234 -16.781 1 97.06 94 ILE A N 1
ATOM 701 C CA . ILE A 1 94 ? 11.266 -21.859 -17.828 1 97.06 94 ILE A CA 1
ATOM 702 C C . ILE A 1 94 ? 10.789 -23.234 -17.344 1 97.06 94 ILE A C 1
ATOM 704 O O . ILE A 1 94 ? 11.602 -24.078 -16.969 1 97.06 94 ILE A O 1
ATOM 708 N N . VAL A 1 95 ? 9.523 -23.438 -17.312 1 95.94 95 VAL A N 1
ATOM 709 C CA . VAL A 1 95 ? 8.914 -24.719 -16.969 1 95.94 95 VAL A CA 1
ATOM 710 C C . VAL A 1 95 ? 8.32 -25.344 -18.234 1 95.94 95 VAL A C 1
ATOM 712 O O . VAL A 1 95 ? 7.402 -24.797 -18.844 1 95.94 95 VAL A O 1
ATOM 715 N N . THR A 1 96 ? 8.828 -26.516 -18.531 1 96.81 96 THR A N 1
ATOM 716 C CA . THR A 1 96 ? 8.391 -27.219 -19.734 1 96.81 96 THR A CA 1
ATOM 717 C C . THR A 1 96 ? 7.344 -28.266 -19.406 1 96.81 96 THR A C 1
ATOM 719 O O . THR A 1 96 ? 7.582 -29.141 -18.562 1 96.81 96 THR A O 1
ATOM 722 N N . LEU A 1 97 ? 6.23 -28.156 -20.062 1 96 97 LEU A N 1
ATOM 723 C CA . LEU A 1 97 ? 5.137 -29.109 -19.891 1 96 97 LEU A CA 1
ATOM 724 C C . LEU A 1 97 ? 5.055 -30.078 -21.062 1 96 97 LEU A C 1
ATOM 726 O O . LEU A 1 97 ? 5.141 -29.656 -22.219 1 96 97 LEU A O 1
ATOM 730 N N . GLU A 1 98 ? 4.949 -31.344 -20.75 1 97.12 98 GLU A N 1
ATOM 731 C CA . GLU A 1 98 ? 4.75 -32.344 -21.797 1 97.12 98 GLU A CA 1
ATOM 732 C C . GLU A 1 98 ? 3.275 -32.469 -22.172 1 97.12 98 GLU A C 1
ATOM 734 O O . GLU A 1 98 ? 2.404 -32.469 -21.297 1 97.12 98 GLU A O 1
ATOM 739 N N . CYS A 1 99 ? 2.961 -32.531 -23.438 1 96.19 99 CYS A N 1
ATOM 740 C CA . CYS A 1 99 ? 1.595 -32.594 -23.953 1 96.19 99 CYS A CA 1
ATOM 741 C C . CYS A 1 99 ? 1.364 -33.906 -24.688 1 96.19 99 CYS A C 1
ATOM 743 O O . CYS A 1 99 ? 1.291 -33.938 -25.922 1 96.19 99 CYS A O 1
ATOM 745 N N . PRO A 1 100 ? 0.999 -34.906 -23.781 1 91.12 100 PRO A N 1
ATOM 746 C CA . PRO A 1 100 ? 0.785 -36.188 -24.438 1 91.12 100 PRO A CA 1
ATOM 747 C C . PRO A 1 100 ? -0.447 -36.188 -25.328 1 91.12 100 PRO A C 1
ATOM 749 O O . PRO A 1 100 ? -1.48 -35.625 -24.984 1 91.12 100 PRO A O 1
ATOM 752 N N . GLY A 1 101 ? -0.32 -36.562 -26.594 1 88 101 GLY A N 1
ATOM 753 C CA . GLY A 1 101 ? -1.423 -36.625 -27.531 1 88 101 GLY A CA 1
ATOM 754 C C . GLY A 1 101 ? -1.369 -35.594 -28.609 1 88 101 GLY A C 1
ATOM 755 O O . GLY A 1 101 ? -2.199 -35.562 -29.531 1 88 101 GLY A O 1
ATOM 756 N N . HIS A 1 102 ? -0.625 -34.562 -28.141 1 86.94 102 HIS A N 1
ATOM 757 C CA . HIS A 1 102 ? -0.466 -33.531 -29.141 1 86.94 102 HIS A CA 1
ATOM 758 C C . HIS A 1 102 ? 0.864 -33.656 -29.875 1 86.94 102 HIS A C 1
ATOM 760 O O . HIS A 1 102 ? 1.85 -33 -29.5 1 86.94 102 HIS A O 1
ATOM 766 N N . GLU A 1 103 ? 0.857 -34.5 -30.953 1 89.75 103 GLU A N 1
ATOM 767 C CA . GLU A 1 103 ? 2.084 -34.812 -31.672 1 89.75 103 GLU A CA 1
ATOM 768 C C . GLU A 1 103 ? 2.682 -33.562 -32.344 1 89.75 103 GLU A C 1
ATOM 770 O O . GLU A 1 103 ? 3.904 -33.438 -32.406 1 89.75 103 GLU A O 1
ATOM 775 N N . GLU A 1 104 ? 1.871 -32.656 -32.719 1 92.5 104 GLU A N 1
ATOM 776 C CA . GLU A 1 104 ? 2.35 -31.453 -33.438 1 92.5 104 GLU A CA 1
ATOM 777 C C . GLU A 1 104 ? 2.973 -30.453 -32.438 1 92.5 104 GLU A C 1
ATOM 779 O O . GLU A 1 104 ? 3.895 -29.719 -32.812 1 92.5 104 GLU A O 1
ATOM 784 N N . VAL A 1 105 ? 2.484 -30.391 -31.266 1 91.38 105 VAL A N 1
ATOM 785 C CA . VAL A 1 105 ? 2.994 -29.531 -30.203 1 91.38 105 VAL A CA 1
ATOM 786 C C . VAL A 1 105 ? 3.199 -30.344 -28.922 1 91.38 105 VAL A C 1
ATOM 788 O O . VAL A 1 105 ? 2.42 -30.234 -27.969 1 91.38 105 VAL A O 1
ATOM 791 N N . PRO A 1 106 ? 4.152 -31.141 -28.984 1 94.88 106 PRO A N 1
ATOM 792 C CA . PRO A 1 106 ? 4.316 -32.125 -27.922 1 94.88 106 PRO A CA 1
ATOM 793 C C . PRO A 1 106 ? 4.75 -31.516 -26.594 1 94.88 106 PRO A C 1
ATOM 795 O O . PRO A 1 106 ? 4.762 -32.188 -25.562 1 94.88 106 PRO A O 1
ATOM 798 N N . ARG A 1 107 ? 5.199 -30.266 -26.625 1 96.62 107 ARG A N 1
ATOM 799 C CA . ARG A 1 107 ? 5.602 -29.594 -25.406 1 96.62 107 ARG A CA 1
ATOM 800 C C . ARG A 1 107 ? 5.184 -28.125 -25.422 1 96.62 107 ARG A C 1
ATOM 802 O O . ARG A 1 107 ? 5.062 -27.516 -26.5 1 96.62 107 ARG A O 1
ATOM 809 N N . VAL A 1 108 ? 4.902 -27.594 -24.203 1 95 108 VAL A N 1
ATOM 810 C CA . VAL A 1 108 ? 4.629 -26.172 -24.031 1 95 108 VAL A CA 1
ATOM 811 C C . VAL A 1 108 ? 5.504 -25.609 -22.906 1 95 108 VAL A C 1
ATOM 813 O O . VAL A 1 108 ? 5.641 -26.219 -21.844 1 95 108 VAL A O 1
ATOM 816 N N . ASP A 1 109 ? 6.129 -24.453 -23.141 1 94.88 109 ASP A N 1
ATOM 817 C CA . ASP A 1 109 ? 6.949 -23.781 -22.141 1 94.88 109 ASP A CA 1
ATOM 818 C C . ASP A 1 109 ? 6.18 -22.656 -21.469 1 94.88 109 ASP A C 1
ATOM 820 O O . ASP A 1 109 ? 5.469 -21.891 -22.125 1 94.88 109 ASP A O 1
ATOM 824 N N . LYS A 1 110 ? 6.387 -22.609 -20.172 1 94.88 110 LYS A N 1
ATOM 825 C CA . LYS A 1 110 ? 5.879 -21.5 -19.391 1 94.88 110 LYS A CA 1
ATOM 826 C C . LYS A 1 110 ? 7.016 -20.766 -18.688 1 94.88 110 LYS A C 1
ATOM 828 O O . LYS A 1 110 ? 7.98 -21.375 -18.234 1 94.88 110 LYS A O 1
ATOM 833 N N . LEU A 1 111 ? 6.918 -19.469 -18.672 1 94.38 111 LEU A N 1
ATOM 834 C CA . LEU A 1 111 ? 7.848 -18.641 -17.906 1 94.38 111 LEU A CA 1
ATOM 835 C C . LEU A 1 111 ? 7.277 -18.312 -16.531 1 94.38 111 LEU A C 1
ATOM 837 O O . LEU A 1 111 ? 6.238 -17.656 -16.422 1 94.38 111 LEU A O 1
ATOM 841 N N . VAL A 1 112 ? 7.98 -18.75 -15.516 1 93.12 112 VAL A N 1
ATOM 842 C CA . VAL A 1 112 ? 7.465 -18.625 -14.156 1 93.12 112 VAL A CA 1
ATOM 843 C C . VAL A 1 112 ? 8.398 -17.734 -13.328 1 93.12 112 VAL A C 1
ATOM 845 O O . VAL A 1 112 ? 9.609 -17.953 -13.32 1 93.12 112 VAL A O 1
ATOM 848 N N . GLU A 1 113 ? 7.809 -16.766 -12.617 1 94 113 GLU A N 1
ATOM 849 C CA . GLU A 1 113 ? 8.57 -15.984 -11.648 1 94 113 GLU A CA 1
ATOM 850 C C . GLU A 1 113 ? 8.812 -16.781 -10.367 1 94 113 GLU A C 1
ATOM 852 O O . GLU A 1 113 ? 7.879 -17.344 -9.789 1 94 113 GLU A O 1
ATOM 857 N N . LYS A 1 114 ? 10.062 -16.875 -10.023 1 96.25 114 LYS A N 1
ATOM 858 C CA . LYS A 1 114 ? 10.43 -17.469 -8.742 1 96.25 114 LYS A CA 1
ATOM 859 C C . LYS A 1 114 ? 10.789 -16.391 -7.723 1 96.25 114 LYS A C 1
ATOM 861 O O . LYS A 1 114 ? 11.773 -15.68 -7.887 1 96.25 114 LYS A O 1
ATOM 866 N N . ILE A 1 115 ? 10.008 -16.328 -6.699 1 96.38 115 ILE A N 1
ATOM 867 C CA . ILE A 1 115 ? 10.25 -15.32 -5.68 1 96.38 115 ILE A CA 1
ATOM 868 C C . ILE A 1 115 ? 11.281 -15.836 -4.68 1 96.38 115 ILE A C 1
ATOM 870 O O . ILE A 1 115 ? 11.141 -16.938 -4.137 1 96.38 115 ILE A O 1
ATOM 874 N N . LEU A 1 116 ? 12.328 -15.078 -4.457 1 98.12 116 LEU A N 1
ATOM 875 C CA . LEU A 1 116 ? 13.406 -15.477 -3.557 1 98.12 116 LEU A CA 1
ATOM 876 C C . LEU A 1 116 ? 13.289 -14.75 -2.219 1 98.12 116 LEU A C 1
ATOM 878 O O . LEU A 1 116 ? 13.43 -15.375 -1.161 1 98.12 116 LEU A O 1
ATOM 882 N N . HIS A 1 117 ? 13.016 -13.414 -2.268 1 98 117 HIS A N 1
ATOM 883 C CA . HIS A 1 117 ? 12.898 -12.586 -1.073 1 98 117 HIS A CA 1
ATOM 884 C C . HIS A 1 117 ? 11.742 -11.602 -1.197 1 98 117 HIS A C 1
ATOM 886 O O . HIS A 1 117 ? 11.43 -11.133 -2.297 1 98 117 HIS A O 1
ATOM 892 N N . CYS A 1 118 ? 11.156 -11.359 -0.087 1 96.88 118 CYS A N 1
ATOM 893 C CA . CYS A 1 118 ? 10.094 -10.367 0.013 1 96.88 118 CYS A CA 1
ATOM 894 C C . CYS A 1 118 ? 10.461 -9.273 1.006 1 96.88 118 CYS A C 1
ATOM 896 O O . CYS A 1 118 ? 11.289 -9.484 1.893 1 96.88 118 CYS A O 1
ATOM 898 N N . SER A 1 119 ? 9.875 -8.07 0.831 1 95.56 119 SER A N 1
ATOM 899 C CA . SER A 1 119 ? 10.023 -6.984 1.794 1 95.56 119 SER A CA 1
ATOM 900 C C . SER A 1 119 ? 8.93 -5.938 1.618 1 95.56 119 SER A C 1
ATOM 902 O O . SER A 1 119 ? 8.234 -5.93 0.604 1 95.56 119 SER A O 1
ATOM 904 N N . CYS A 1 120 ? 8.789 -5.16 2.686 1 94.06 120 CYS A N 1
ATOM 905 C CA . CYS A 1 120 ? 7.934 -3.982 2.566 1 94.06 120 CYS A CA 1
ATOM 906 C C . CYS A 1 120 ? 8.586 -2.924 1.688 1 94.06 120 CYS A C 1
ATOM 908 O O . CYS A 1 120 ? 9.703 -2.486 1.962 1 94.06 120 CYS A O 1
ATOM 910 N N . GLN A 1 121 ? 7.84 -2.605 0.58 1 93.44 121 GLN A N 1
ATOM 911 C CA . GLN A 1 121 ? 8.328 -1.622 -0.382 1 93.44 121 GLN A CA 1
ATOM 912 C 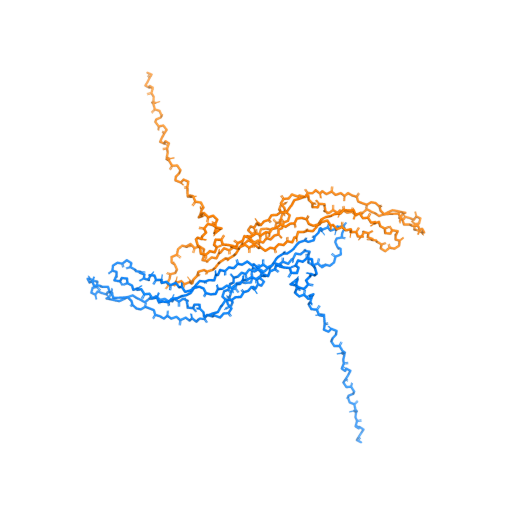C . GLN A 1 121 ? 7.254 -0.579 -0.689 1 93.44 121 GLN A C 1
ATOM 914 O O . GLN A 1 121 ? 6.078 -0.778 -0.378 1 93.44 121 GLN A O 1
ATOM 919 N N . ALA A 1 122 ? 7.73 0.526 -1.244 1 92.56 122 ALA A N 1
ATOM 920 C CA . ALA A 1 122 ? 6.781 1.591 -1.567 1 92.56 122 ALA A CA 1
ATOM 921 C C . ALA A 1 122 ? 5.66 1.072 -2.463 1 92.56 122 ALA A C 1
ATOM 923 O O . ALA A 1 122 ? 5.914 0.359 -3.438 1 92.56 122 ALA A O 1
ATOM 924 N N . CYS A 1 123 ? 4.473 1.5 -2.01 1 91.12 123 CYS A N 1
ATOM 925 C CA . CYS A 1 123 ? 3.312 1.084 -2.789 1 91.12 123 CYS A CA 1
ATOM 926 C C . CYS A 1 123 ? 3.377 1.644 -4.203 1 91.12 123 CYS A C 1
ATOM 928 O O . CYS A 1 123 ? 3.91 2.732 -4.422 1 91.12 123 CYS A O 1
ATOM 930 N N . GLY A 1 124 ? 2.717 0.955 -5.188 1 76.19 124 GLY A N 1
ATOM 931 C CA . GLY A 1 124 ? 2.645 1.379 -6.574 1 76.19 124 GLY A CA 1
ATOM 932 C C . GLY A 1 124 ? 3.934 1.144 -7.34 1 76.19 124 GLY A C 1
ATOM 933 O O . GLY A 1 124 ? 4.016 1.43 -8.539 1 76.19 124 GLY A O 1
ATOM 934 N N . LYS A 1 125 ? 5.02 0.906 -6.664 1 60.75 125 LYS A N 1
ATOM 935 C CA . LYS A 1 125 ? 6.223 0.571 -7.418 1 60.75 125 LYS A CA 1
ATOM 936 C C . LYS A 1 125 ? 6.113 -0.82 -8.039 1 60.75 125 LYS A C 1
ATOM 938 O O . LYS A 1 125 ? 5.777 -1.786 -7.348 1 60.75 125 LYS A O 1
ATOM 943 N N . GLU A 1 126 ? 5.734 -1.046 -9.258 1 52.84 126 GLU A N 1
ATOM 944 C CA . GLU A 1 126 ? 5.781 -2.344 -9.922 1 52.84 126 GLU A CA 1
ATOM 945 C C . GLU A 1 126 ? 7.141 -3.01 -9.742 1 52.84 126 GLU A C 1
ATOM 947 O O . GLU A 1 126 ? 8.172 -2.334 -9.734 1 52.84 126 GLU A O 1
ATOM 952 N N . PRO A 1 127 ? 7.277 -4.25 -9.203 1 46.78 127 PRO A N 1
ATOM 953 C CA . PRO A 1 127 ? 8.57 -4.938 -9.133 1 46.78 127 PRO A CA 1
ATOM 954 C C . PRO A 1 127 ? 9.344 -4.867 -10.453 1 46.78 127 PRO A C 1
ATOM 956 O O . PRO A 1 127 ? 8.75 -4.992 -11.523 1 46.78 127 PRO A O 1
ATOM 959 N N . SER A 1 128 ? 10.484 -4.051 -10.5 1 38.72 128 SER A N 1
ATOM 960 C CA . SER A 1 128 ? 11.336 -4.066 -11.68 1 38.72 128 SER A CA 1
ATOM 961 C C . SER A 1 128 ? 11.836 -5.477 -11.977 1 38.72 128 SER A C 1
ATOM 963 O O . SER A 1 128 ? 12.086 -6.262 -11.062 1 38.72 128 SER A O 1
ATOM 965 N N . MET B 1 1 ? -55.844 -10.195 -30.281 1 43.06 1 MET B N 1
ATOM 966 C CA . MET B 1 1 ? -55.062 -9.484 -29.266 1 43.06 1 MET B CA 1
ATOM 967 C C . MET B 1 1 ? -54.094 -10.422 -28.562 1 43.06 1 MET B C 1
ATOM 969 O O . MET B 1 1 ? -54.5 -11.188 -27.688 1 43.06 1 MET B O 1
ATOM 973 N N . MET B 1 2 ? -53.062 -10.977 -29.312 1 50.81 2 MET B N 1
ATOM 974 C CA . MET B 1 2 ? -52.031 -11.93 -28.875 1 50.81 2 MET B CA 1
ATOM 975 C C . MET B 1 2 ? -51.156 -11.32 -27.781 1 50.81 2 MET B C 1
ATOM 977 O O . MET B 1 2 ? -50.625 -10.219 -27.953 1 50.81 2 MET B O 1
ATOM 981 N N . LEU B 1 3 ? -51.344 -11.648 -26.469 1 45.22 3 LEU B N 1
ATOM 982 C CA . LEU B 1 3 ? -50.562 -11.297 -25.297 1 45.22 3 LEU B CA 1
ATOM 983 C C . LEU B 1 3 ? -49.125 -11.852 -25.406 1 45.22 3 LEU B C 1
ATOM 985 O O . LEU B 1 3 ? -48.938 -13.07 -25.453 1 45.22 3 LEU B O 1
ATOM 989 N N . ARG B 1 4 ? -48.188 -11.117 -26.062 1 51.09 4 ARG B N 1
ATOM 990 C CA . ARG B 1 4 ? -46.781 -11.445 -26.062 1 51.09 4 ARG B CA 1
ATOM 991 C C . ARG B 1 4 ? -46.219 -11.5 -24.641 1 51.09 4 ARG B C 1
ATOM 993 O O . ARG B 1 4 ? -46.312 -10.523 -23.906 1 51.09 4 ARG B O 1
ATOM 1000 N N . VAL B 1 5 ? -46.25 -12.656 -23.969 1 50.06 5 VAL B N 1
ATOM 1001 C CA . VAL B 1 5 ? -45.625 -12.875 -22.672 1 50.06 5 VAL B CA 1
ATOM 1002 C C . VAL B 1 5 ? -44.094 -12.648 -22.797 1 50.06 5 VAL B C 1
ATOM 1004 O O . VAL B 1 5 ? -43.438 -13.32 -23.578 1 50.06 5 VAL B O 1
ATOM 1007 N N . LEU B 1 6 ? -43.594 -11.414 -22.656 1 53.78 6 LEU B N 1
ATOM 1008 C CA . LEU B 1 6 ? -42.188 -11.07 -22.531 1 53.78 6 LEU B CA 1
ATOM 1009 C C . LEU B 1 6 ? -41.531 -11.859 -21.391 1 53.78 6 LEU B C 1
ATOM 1011 O O . LEU B 1 6 ? -41.938 -11.742 -20.234 1 53.78 6 LEU B O 1
ATOM 1015 N N . VAL B 1 7 ? -41.125 -13.156 -21.562 1 53.25 7 VAL B N 1
ATOM 1016 C CA . VAL B 1 7 ? -40.312 -13.914 -20.594 1 53.25 7 VAL B CA 1
ATOM 1017 C C . VAL B 1 7 ? -38.969 -13.227 -20.375 1 53.25 7 VAL B C 1
ATOM 1019 O O . VAL B 1 7 ? -38.156 -13.133 -21.297 1 53.25 7 VAL B O 1
ATOM 1022 N N . GLY B 1 8 ? -38.969 -12.219 -19.547 1 48.31 8 GLY B N 1
ATOM 1023 C CA . GLY B 1 8 ? -37.688 -11.617 -19.172 1 48.31 8 GLY B CA 1
ATOM 1024 C C . GLY B 1 8 ? -36.688 -12.633 -18.656 1 48.31 8 GLY B C 1
ATOM 1025 O O . GLY B 1 8 ? -37 -13.445 -17.781 1 48.31 8 GLY B O 1
ATOM 1026 N N . ALA B 1 9 ? -35.719 -13.18 -19.438 1 52 9 ALA B N 1
ATOM 1027 C CA . ALA B 1 9 ? -34.594 -14.039 -19.016 1 52 9 ALA B CA 1
ATOM 1028 C C . ALA B 1 9 ? -33.812 -13.391 -17.891 1 52 9 ALA B C 1
ATOM 1030 O O . ALA B 1 9 ? -33.188 -12.344 -18.094 1 52 9 ALA B O 1
ATOM 1031 N N . VAL B 1 10 ? -34.219 -13.477 -16.594 1 52.88 10 VAL B N 1
ATOM 1032 C CA . VAL B 1 10 ? -33.375 -13.055 -15.477 1 52.88 10 VAL B CA 1
ATOM 1033 C C . VAL B 1 10 ? -32.062 -13.781 -15.523 1 52.88 10 VAL B C 1
ATOM 1035 O O . VAL B 1 10 ? -31.984 -14.992 -15.312 1 52.88 10 VAL B O 1
ATOM 1038 N N . LEU B 1 11 ? -31.156 -13.391 -16.406 1 52.44 11 LEU B N 1
ATOM 1039 C CA . LEU B 1 11 ? -29.797 -13.93 -16.344 1 52.44 11 LEU B CA 1
ATOM 1040 C C . LEU B 1 11 ? -29.219 -13.789 -14.945 1 52.44 11 LEU B C 1
ATOM 1042 O O . LEU B 1 11 ? -29.234 -12.695 -14.367 1 52.44 11 LEU B O 1
ATOM 1046 N N . PRO B 1 12 ? -29.078 -14.906 -14.172 1 52.84 12 PRO B N 1
ATOM 1047 C CA . PRO B 1 12 ? -28.391 -14.781 -12.883 1 52.84 12 PRO B CA 1
ATOM 1048 C C . PRO B 1 12 ? -27.016 -14.109 -13.008 1 52.84 12 PRO B C 1
ATOM 1050 O O . PRO B 1 12 ? -26.234 -14.469 -13.875 1 52.84 12 PRO B O 1
ATOM 1053 N N . ALA B 1 13 ? -26.906 -12.789 -12.727 1 48.81 13 ALA B N 1
ATOM 1054 C CA . ALA B 1 13 ? -25.594 -12.156 -12.578 1 48.81 13 ALA B CA 1
ATOM 1055 C C . ALA B 1 13 ? -24.688 -12.984 -11.672 1 48.81 13 ALA B C 1
ATOM 1057 O O . ALA B 1 13 ? -25.016 -13.227 -10.5 1 48.81 13 ALA B O 1
ATOM 1058 N N . MET B 1 14 ? -23.938 -13.891 -12.109 1 44.59 14 MET B N 1
ATOM 1059 C CA . MET B 1 14 ? -22.875 -14.5 -11.312 1 44.59 14 MET B CA 1
ATOM 1060 C C . MET B 1 14 ? -22.078 -13.438 -10.562 1 44.59 14 MET B C 1
ATOM 1062 O O . MET B 1 14 ? -21.438 -12.578 -11.18 1 44.59 14 MET B O 1
ATOM 1066 N N . LEU B 1 15 ? -22.609 -12.977 -9.445 1 46.66 15 LEU B N 1
ATOM 1067 C CA . LEU B 1 15 ? -21.828 -12.125 -8.547 1 46.66 15 LEU B CA 1
ATOM 1068 C C . LEU B 1 15 ? -20.422 -12.695 -8.336 1 46.66 15 LEU B C 1
ATOM 1070 O O . LEU B 1 15 ? -20.266 -13.766 -7.73 1 46.66 15 LEU B O 1
ATOM 1074 N N . LEU B 1 16 ? -19.469 -12.484 -9.219 1 45.38 16 LEU B N 1
ATOM 1075 C CA . LEU B 1 16 ? -18.047 -12.734 -8.961 1 45.38 16 LEU B CA 1
ATOM 1076 C C . LEU B 1 16 ? -17.672 -12.32 -7.547 1 45.38 16 LEU B C 1
ATOM 1078 O O . LEU B 1 16 ? -17.672 -11.133 -7.219 1 45.38 16 LEU B O 1
ATOM 1082 N N . ALA B 1 17 ? -17.953 -13.094 -6.52 1 43.88 17 ALA B N 1
ATOM 1083 C CA . ALA B 1 17 ? -17.516 -12.828 -5.156 1 43.88 17 ALA B CA 1
ATOM 1084 C C . ALA B 1 17 ? -16.031 -12.445 -5.129 1 43.88 17 ALA B C 1
ATOM 1086 O O . ALA B 1 17 ? -15.203 -13.109 -5.75 1 43.88 17 ALA B O 1
ATOM 1087 N N . ALA B 1 18 ? -15.656 -11.094 -4.832 1 47.09 18 ALA B N 1
ATOM 1088 C CA . ALA B 1 18 ? -14.273 -10.703 -4.566 1 47.09 18 ALA B CA 1
ATOM 1089 C C . ALA B 1 18 ? -13.594 -11.695 -3.629 1 47.09 18 ALA B C 1
ATOM 1091 O O . ALA B 1 18 ? -14.25 -12.328 -2.797 1 47.09 18 ALA B O 1
ATOM 1092 N N . PRO B 1 19 ? -12.391 -12.102 -4.043 1 47.28 19 PRO B N 1
ATOM 1093 C CA . PRO B 1 19 ? -11.719 -13.023 -3.121 1 47.28 19 PRO B CA 1
ATOM 1094 C C . PRO B 1 19 ? -11.789 -12.555 -1.669 1 47.28 19 PRO B C 1
ATOM 1096 O O . PRO B 1 19 ? -11.883 -11.359 -1.405 1 47.28 19 PRO B O 1
ATOM 1099 N N . PRO B 1 20 ? -12.188 -13.359 -0.705 1 48.72 20 PRO B N 1
ATOM 1100 C CA . PRO B 1 20 ? -12.258 -13.008 0.715 1 48.72 20 PRO B CA 1
ATOM 1101 C C . PRO B 1 20 ? -11 -12.281 1.2 1 48.72 20 PRO B C 1
ATOM 1103 O O . PRO B 1 20 ? -9.914 -12.484 0.652 1 48.72 20 PRO B O 1
ATOM 1106 N N . PRO B 1 21 ? -11.203 -11.188 1.951 1 48 21 PRO B N 1
ATOM 1107 C CA . PRO B 1 21 ? -10.039 -10.469 2.482 1 48 21 PRO B CA 1
ATOM 1108 C C . PRO B 1 21 ? -9 -11.398 3.104 1 48 21 PRO B C 1
ATOM 1110 O O . PRO B 1 21 ? -9.352 -12.469 3.611 1 48 21 PRO B O 1
ATOM 1113 N N . ILE B 1 22 ? -7.797 -11.305 2.652 1 47.44 22 ILE B N 1
ATOM 1114 C CA . ILE B 1 22 ? -6.621 -12.062 3.051 1 47.44 22 ILE B CA 1
ATOM 1115 C C . ILE B 1 22 ? -6.625 -12.266 4.562 1 47.44 22 ILE B C 1
ATOM 1117 O O . ILE B 1 22 ? -5.875 -13.094 5.086 1 47.44 22 ILE B O 1
ATOM 1121 N N . ASN B 1 23 ? -7.285 -11.352 5.34 1 45.22 23 ASN B N 1
ATOM 1122 C CA . ASN B 1 23 ? -7.285 -11.555 6.785 1 45.22 23 ASN B CA 1
ATOM 1123 C C . ASN B 1 23 ? -7.586 -13.008 7.148 1 45.22 23 ASN B C 1
ATOM 1125 O O . ASN B 1 23 ? -7.152 -13.492 8.195 1 45.22 23 ASN B O 1
ATOM 1129 N N . LYS B 1 24 ? -8.398 -13.578 6.309 1 43.03 24 LYS B N 1
ATOM 1130 C CA . LYS B 1 24 ? -8.789 -14.938 6.664 1 43.03 24 LYS B CA 1
ATOM 1131 C C . LYS B 1 24 ? -7.801 -15.961 6.102 1 43.03 24 LYS B C 1
ATOM 1133 O O . LYS B 1 24 ? -8.102 -17.156 6.035 1 43.03 24 LYS B O 1
ATOM 1138 N N . LEU B 1 25 ? -6.816 -15.312 5.539 1 47.69 25 LEU B N 1
ATOM 1139 C CA . LEU B 1 25 ? -5.938 -16.391 5.078 1 47.69 25 LEU B CA 1
ATOM 1140 C C . LEU B 1 25 ? -5.258 -17.078 6.254 1 47.69 25 LEU B C 1
ATOM 1142 O O . LEU B 1 25 ? -4.82 -16.406 7.199 1 47.69 25 LEU B O 1
ATOM 1146 N N . ALA B 1 26 ? -5.676 -18.203 6.582 1 50.38 26 ALA B N 1
ATOM 1147 C CA . ALA B 1 26 ? -5.211 -19.141 7.59 1 50.38 26 ALA B CA 1
ATOM 1148 C C . ALA B 1 26 ? -3.707 -19 7.824 1 50.38 26 ALA B C 1
ATOM 1150 O O . ALA B 1 26 ? -3.176 -19.516 8.812 1 50.38 26 ALA B O 1
ATOM 1151 N N . LEU B 1 27 ? -3.062 -18.125 6.922 1 56.75 27 LEU B N 1
ATOM 1152 C CA . LEU B 1 27 ? -1.61 -18.203 7.039 1 56.75 27 LEU B CA 1
ATOM 1153 C C . LEU B 1 27 ? -1.111 -17.438 8.25 1 56.75 27 LEU B C 1
ATOM 1155 O O . LEU B 1 27 ? -0.089 -17.781 8.844 1 56.75 27 LEU B O 1
ATOM 1159 N N . PHE B 1 28 ? -1.838 -16.375 8.648 1 59.72 28 PHE B N 1
ATOM 1160 C CA . PHE B 1 28 ? -1.306 -15.672 9.805 1 59.72 28 PHE B CA 1
ATOM 1161 C C . PHE B 1 28 ? -2.426 -15.273 10.758 1 59.72 28 PHE B C 1
ATOM 1163 O O . PHE B 1 28 ? -2.707 -14.086 10.938 1 59.72 28 PHE B O 1
ATOM 1170 N N . PRO B 1 29 ? -2.996 -16.219 11.383 1 56.91 29 PRO B N 1
ATOM 1171 C CA . PRO B 1 29 ? -4.164 -15.953 12.219 1 56.91 29 PRO B CA 1
ATOM 1172 C C . PRO B 1 29 ? -3.873 -14.961 13.344 1 56.91 29 PRO B C 1
ATOM 1174 O O . PRO B 1 29 ? -4.793 -14.32 13.859 1 56.91 29 PRO B O 1
ATOM 1177 N N . ASP B 1 30 ? -2.635 -14.906 13.664 1 59.31 30 ASP B N 1
ATOM 1178 C CA . ASP B 1 30 ? -2.324 -14.141 14.867 1 59.31 30 ASP B CA 1
ATOM 1179 C C . ASP B 1 30 ? -1.958 -12.695 14.523 1 59.31 30 ASP B C 1
ATOM 1181 O O . ASP B 1 30 ? -1.71 -11.883 15.414 1 59.31 30 ASP B O 1
ATOM 1185 N N . LYS B 1 31 ? -1.908 -12.555 13.219 1 63.06 31 LYS B N 1
ATOM 1186 C CA . LYS B 1 31 ? -1.497 -11.195 12.906 1 63.06 31 LYS B CA 1
ATOM 1187 C C . LYS B 1 31 ? -2.684 -10.359 12.438 1 63.06 31 LYS B C 1
ATOM 1189 O O . LYS B 1 31 ? -3.447 -10.781 11.57 1 63.06 31 LYS B O 1
ATOM 1194 N N . SER B 1 32 ? -3.012 -9.344 13.289 1 70.56 32 SER B N 1
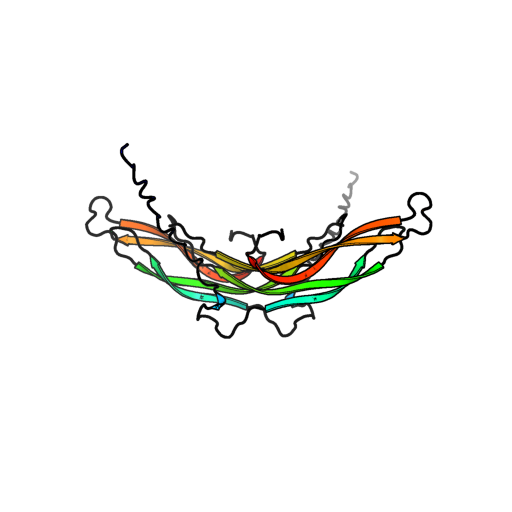ATOM 1195 C CA . SER B 1 32 ? -4.145 -8.5 12.93 1 70.56 32 SER B CA 1
ATOM 1196 C C . SER B 1 32 ? -3.676 -7.164 12.352 1 70.56 32 SER B C 1
ATOM 1198 O O . SER B 1 32 ? -2.693 -6.59 12.828 1 70.56 32 SER B O 1
ATOM 1200 N N . ALA B 1 33 ? -4.207 -6.949 11.141 1 83 33 ALA B N 1
ATOM 1201 C CA . ALA B 1 33 ? -4.051 -5.605 10.594 1 83 33 ALA B CA 1
ATOM 1202 C C . ALA B 1 33 ? -4.629 -4.559 11.547 1 83 33 ALA B C 1
ATOM 1204 O O . ALA B 1 33 ? -5.512 -4.863 12.352 1 83 33 ALA B O 1
ATOM 1205 N N . TRP B 1 34 ? -4.004 -3.424 11.672 1 88.44 34 TRP B N 1
ATOM 1206 C CA . TRP B 1 34 ? -4.57 -2.307 12.414 1 88.44 34 TRP B CA 1
ATOM 1207 C C . TRP B 1 34 ? -4.402 -0.999 11.656 1 88.44 34 TRP B C 1
ATOM 1209 O O . TRP B 1 34 ? -3.488 -0.86 10.836 1 88.44 34 TRP B O 1
ATOM 1219 N N . CYS B 1 35 ? -5.32 -0.158 11.797 1 92.19 35 CYS B N 1
ATOM 1220 C CA . CYS B 1 35 ? -5.371 1.186 11.234 1 92.19 35 CYS B CA 1
ATOM 1221 C C . CYS B 1 35 ? -6.082 2.148 12.172 1 92.19 35 CYS B C 1
ATOM 1223 O O . CYS B 1 35 ? -7.258 1.959 12.492 1 92.19 35 CYS B O 1
ATOM 1225 N N . GLU B 1 36 ? -5.324 3.18 12.578 1 93.38 36 GLU B N 1
ATOM 1226 C CA . GLU B 1 36 ? -5.859 4.078 13.594 1 93.38 36 GLU B CA 1
ATOM 1227 C C . GLU B 1 36 ? -5.867 5.523 13.109 1 93.38 36 GLU B C 1
ATOM 1229 O O . GLU B 1 36 ? -4.934 5.961 12.43 1 93.38 36 GLU B O 1
ATOM 1234 N N . ALA B 1 37 ? -6.977 6.168 13.469 1 96.06 37 ALA B N 1
ATOM 1235 C CA . ALA B 1 37 ? -6.977 7.629 13.383 1 96.06 37 ALA B CA 1
ATOM 1236 C C . ALA B 1 37 ? -6.391 8.25 14.641 1 96.06 37 ALA B C 1
ATOM 1238 O O . ALA B 1 37 ? -7.07 8.359 15.664 1 96.06 37 ALA B O 1
ATOM 1239 N N . LYS B 1 38 ? -5.176 8.695 14.594 1 94.31 38 LYS B N 1
ATOM 1240 C CA . LYS B 1 38 ? -4.48 9.25 15.758 1 94.31 38 LYS B CA 1
ATOM 1241 C C . LYS B 1 38 ? -4.695 10.758 15.859 1 94.31 38 LYS B C 1
ATOM 1243 O O . LYS B 1 38 ? -4.527 11.477 14.875 1 94.31 38 LYS B O 1
ATOM 1248 N N . ASN B 1 39 ? -5.062 11.141 17.078 1 95.5 39 ASN B N 1
ATOM 1249 C CA . ASN B 1 39 ? -5.238 12.57 17.297 1 95.5 39 ASN B CA 1
ATOM 1250 C C . ASN B 1 39 ? -3.924 13.328 17.156 1 95.5 39 ASN B C 1
ATOM 1252 O O . ASN B 1 39 ? -2.895 12.898 17.688 1 95.5 39 ASN B O 1
ATOM 1256 N N . ILE B 1 40 ? -4.051 14.422 16.484 1 93.19 40 ILE B N 1
ATOM 1257 C CA . ILE B 1 40 ? -2.877 15.281 16.359 1 93.19 40 ILE B CA 1
ATOM 1258 C C . ILE B 1 40 ? -3.277 16.734 16.562 1 93.19 40 ILE B C 1
ATOM 1260 O O . ILE B 1 40 ? -4.457 17.078 16.469 1 93.19 40 ILE B O 1
ATOM 1264 N N . THR B 1 41 ? -2.309 17.531 16.891 1 94.88 41 THR B N 1
ATOM 1265 C CA . THR B 1 41 ? -2.443 18.969 16.812 1 94.88 41 THR B CA 1
ATOM 1266 C C . THR B 1 41 ? -1.756 19.5 15.555 1 94.88 41 THR B C 1
ATOM 1268 O O . THR B 1 41 ? -0.562 19.281 15.344 1 94.88 41 THR B O 1
ATOM 1271 N N . GLN B 1 42 ? -2.529 20.141 14.75 1 92 42 GLN B N 1
ATOM 1272 C CA . GLN B 1 42 ? -2 20.672 13.5 1 92 42 GLN B CA 1
ATOM 1273 C C . GLN B 1 42 ? -1.872 22.203 13.562 1 92 42 GLN B C 1
ATOM 1275 O O . GLN B 1 42 ? -2.809 22.891 13.969 1 92 42 GLN B O 1
ATOM 1280 N N . ILE B 1 43 ? -0.723 22.672 13.164 1 93.94 43 ILE B N 1
ATOM 1281 C CA . ILE B 1 43 ? -0.51 24.109 13.094 1 93.94 43 ILE B CA 1
ATOM 1282 C C . ILE B 1 43 ? -0.719 24.594 11.664 1 93.94 43 ILE B C 1
ATOM 1284 O O . ILE B 1 43 ? -0.073 24.109 10.734 1 93.94 43 ILE B O 1
ATOM 1288 N N . VAL B 1 44 ? -1.704 25.469 11.531 1 92.56 44 VAL B N 1
ATOM 1289 C CA . VAL B 1 44 ? -1.991 26.078 10.234 1 92.56 44 VAL B CA 1
ATOM 1290 C C . VAL B 1 44 ? -1.466 27.516 10.211 1 92.56 44 VAL B C 1
ATOM 1292 O O . VAL B 1 44 ? -1.838 28.328 11.055 1 92.56 44 VAL B O 1
ATOM 1295 N N . GLY B 1 45 ? -0.541 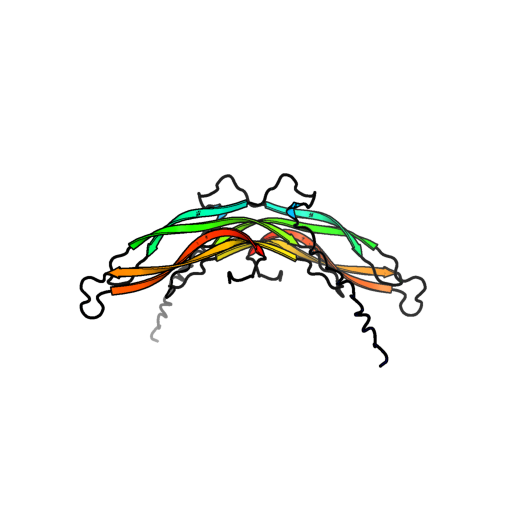27.703 9.195 1 91.56 45 GLY B N 1
ATOM 1296 C CA . GLY B 1 45 ? 0.038 29.031 9.133 1 91.56 45 GLY B CA 1
ATOM 1297 C C . GLY B 1 45 ? 0.143 29.578 7.723 1 91.56 45 GLY B C 1
ATOM 1298 O O . GLY B 1 45 ? -0.117 28.844 6.754 1 91.56 45 GLY B O 1
ATOM 1299 N N . HIS B 1 46 ? 0.433 30.859 7.734 1 90.25 46 HIS B N 1
ATOM 1300 C CA . HIS B 1 46 ? 0.662 31.625 6.508 1 90.25 46 HIS B CA 1
ATOM 1301 C C . HIS B 1 46 ? 1.565 32.812 6.762 1 90.25 46 HIS B C 1
ATOM 1303 O O . HIS B 1 46 ? 1.446 33.469 7.793 1 90.25 46 HIS B O 1
ATOM 1309 N N . SER B 1 47 ? 2.484 32.906 5.789 1 91.12 47 SER B N 1
ATOM 1310 C CA . SER B 1 47 ? 3.4 34.031 5.957 1 91.12 47 SER B CA 1
ATOM 1311 C C . SER B 1 47 ? 2.645 35.344 6.238 1 91.12 47 SER B C 1
ATOM 1313 O O . SER B 1 47 ? 1.694 35.656 5.527 1 91.12 47 SER B O 1
ATOM 1315 N N . GLY B 1 48 ? 3.115 36.156 7.262 1 92.75 48 GLY B N 1
ATOM 1316 C CA . GLY B 1 48 ? 2.525 37.469 7.605 1 92.75 48 GLY B CA 1
ATOM 1317 C C . GLY B 1 48 ? 1.29 37.344 8.477 1 92.75 48 GLY B C 1
ATOM 1318 O O . GLY B 1 48 ? 0.704 38.344 8.883 1 92.75 48 GLY B O 1
ATOM 1319 N N . CYS B 1 49 ? 0.907 36.062 8.711 1 95.25 49 CYS B N 1
ATOM 1320 C CA . CYS B 1 49 ? -0.324 35.844 9.469 1 95.25 49 CYS B CA 1
ATOM 1321 C C . CYS B 1 49 ? -0.043 35.125 10.781 1 95.25 49 CYS B C 1
ATOM 1323 O O . CYS B 1 49 ? 1.04 34.594 10.977 1 95.25 49 CYS B O 1
ATOM 1325 N N . GLU B 1 50 ? -0.943 35.281 11.766 1 95.94 50 GLU B N 1
ATOM 1326 C CA . GLU B 1 50 ? -0.866 34.531 13.016 1 95.94 50 GLU B CA 1
ATOM 1327 C C . GLU B 1 50 ? -1.302 33.062 12.812 1 95.94 50 GLU B C 1
ATOM 1329 O O . GLU B 1 50 ? -2.41 32.812 12.344 1 95.94 50 GLU B O 1
ATOM 1334 N N . ALA B 1 51 ? -0.455 32.188 13.242 1 95.25 51 ALA B N 1
ATOM 1335 C CA . ALA B 1 51 ? -0.738 30.766 13.086 1 95.25 51 ALA B CA 1
ATOM 1336 C C . ALA B 1 51 ? -1.843 30.312 14.031 1 95.25 51 ALA B C 1
ATOM 1338 O O . ALA B 1 51 ? -2.039 30.906 15.094 1 95.25 51 ALA B O 1
ATOM 1339 N N . LYS B 1 52 ? -2.645 29.328 13.602 1 95.69 52 LYS B N 1
ATOM 1340 C CA . LYS B 1 52 ? -3.684 28.703 14.422 1 95.69 52 LYS B CA 1
ATOM 1341 C C . LYS B 1 52 ? -3.396 27.234 14.648 1 95.69 52 LYS B C 1
ATOM 1343 O O . LYS B 1 52 ? -2.947 26.531 13.742 1 95.69 52 LYS B O 1
ATOM 1348 N N . SER B 1 53 ? -3.613 26.766 15.906 1 95.19 53 SER B N 1
ATOM 1349 C CA . SER B 1 53 ? -3.539 25.359 16.25 1 95.19 53 SER B CA 1
ATOM 1350 C C . SER B 1 53 ? -4.918 24.703 16.219 1 95.19 53 SER B C 1
ATOM 1352 O O . SER B 1 53 ? -5.852 25.188 16.859 1 95.19 53 SER B O 1
ATOM 1354 N N . ILE B 1 54 ? -4.965 23.703 15.445 1 96 54 ILE B N 1
ATOM 1355 C CA . ILE B 1 54 ? -6.262 23.031 15.367 1 96 54 ILE B CA 1
ATOM 1356 C C . ILE B 1 54 ? -6.109 21.562 15.688 1 96 54 ILE B C 1
ATOM 1358 O O . ILE B 1 54 ? -5.039 20.969 15.484 1 96 54 ILE B O 1
ATOM 1362 N N . GLN B 1 55 ? -7.191 20.953 16.281 1 96.56 55 GLN B N 1
ATOM 1363 C CA . GLN B 1 55 ? -7.23 19.5 16.484 1 96.56 55 GLN B CA 1
ATOM 1364 C C . GLN B 1 55 ? -7.621 18.781 15.203 1 96.56 55 GLN B C 1
ATOM 1366 O O . GLN B 1 55 ? -8.562 19.172 14.516 1 96.56 55 GLN B O 1
ATOM 1371 N N . ASN B 1 56 ? -6.816 17.688 14.906 1 95.69 56 ASN B N 1
ATOM 1372 C CA . ASN B 1 56 ? -7.031 16.844 13.734 1 95.69 56 ASN B CA 1
ATOM 1373 C C . ASN B 1 56 ? -6.582 15.398 13.984 1 95.69 56 ASN B C 1
ATOM 1375 O O . ASN B 1 56 ? -6.352 15.008 15.133 1 95.69 56 ASN B O 1
ATOM 1379 N N . ARG B 1 57 ? -6.59 14.641 12.836 1 95.31 57 ARG B N 1
ATOM 1380 C CA . ARG B 1 57 ? -6.129 13.258 12.953 1 95.31 57 ARG B CA 1
ATOM 1381 C C . ARG B 1 57 ? -5.219 12.891 11.781 1 95.31 57 ARG B C 1
ATOM 1383 O O . ARG B 1 57 ? -5.285 13.508 10.719 1 95.31 57 ARG B O 1
ATOM 1390 N N . ALA B 1 58 ? -4.383 11.953 12.062 1 93 58 ALA B N 1
ATOM 1391 C CA . ALA B 1 58 ? -3.584 11.273 11.047 1 93 58 ALA B CA 1
ATOM 1392 C C . ALA B 1 58 ? -3.863 9.773 11.047 1 93 58 ALA B C 1
ATOM 1394 O O . ALA B 1 58 ? -4.207 9.195 12.086 1 93 58 ALA B O 1
ATOM 1395 N N . CYS B 1 59 ? -3.74 9.266 9.867 1 93.81 59 CYS B N 1
ATOM 1396 C CA . CYS B 1 59 ? -3.936 7.82 9.758 1 93.81 59 CYS B CA 1
ATOM 1397 C C . CYS B 1 59 ? -2.602 7.086 9.805 1 93.81 59 CYS B C 1
ATOM 1399 O O . CYS B 1 59 ? -1.668 7.43 9.078 1 93.81 59 CYS B O 1
ATOM 1401 N N . LEU B 1 60 ? -2.592 6.105 10.641 1 92.31 60 LEU B N 1
ATOM 1402 C CA . LEU B 1 60 ? -1.413 5.254 10.758 1 92.31 60 LEU B CA 1
ATOM 1403 C C . LEU B 1 60 ? -1.813 3.809 11.039 1 92.31 60 LEU B C 1
ATOM 1405 O O . LEU B 1 60 ? -2.693 3.551 11.859 1 92.31 60 LEU B O 1
ATOM 1409 N N . GLY B 1 61 ? -1.037 2.963 10.305 1 92.56 61 GLY B N 1
ATOM 1410 C CA . GLY B 1 61 ? -1.362 1.568 10.555 1 92.56 61 GLY B CA 1
ATOM 1411 C C . GLY B 1 61 ? -0.479 0.604 9.781 1 92.56 61 GLY B C 1
ATOM 1412 O O . GLY B 1 61 ? 0.524 1.009 9.195 1 92.56 61 GLY B O 1
ATOM 1413 N N . GLN B 1 62 ? -0.786 -0.665 9.984 1 91.38 62 GLN B N 1
ATOM 1414 C CA . GLN B 1 62 ? -0.223 -1.812 9.281 1 91.38 62 GLN B CA 1
ATOM 1415 C C . GLN B 1 62 ? -1.321 -2.658 8.641 1 91.38 62 GLN B C 1
ATOM 1417 O O . GLN B 1 62 ? -2.098 -3.309 9.344 1 91.38 62 GLN B O 1
ATOM 1422 N N . CYS B 1 63 ? -1.285 -2.572 7.336 1 92.56 63 CYS B N 1
ATOM 1423 C CA . CYS B 1 63 ? -2.34 -3.275 6.609 1 92.56 63 CYS B CA 1
ATOM 1424 C C . CYS B 1 63 ? -1.772 -4.461 5.84 1 92.56 63 CYS B C 1
ATOM 1426 O O . CYS B 1 63 ? -0.564 -4.539 5.609 1 92.56 63 CYS B O 1
ATOM 1428 N N . PHE B 1 64 ? -2.66 -5.301 5.48 1 91.19 64 PHE B N 1
ATOM 1429 C CA . PHE B 1 64 ? -2.254 -6.527 4.809 1 91.19 64 PHE B CA 1
ATOM 1430 C C . PHE B 1 64 ? -1.919 -6.258 3.346 1 91.19 64 PHE B C 1
ATOM 1432 O O . PHE B 1 64 ? -2.598 -5.473 2.684 1 91.19 64 PHE B O 1
ATOM 1439 N N . SER B 1 65 ? -0.932 -6.984 2.924 1 92.75 65 SER B N 1
ATOM 1440 C CA . SER B 1 65 ? -0.6 -7.059 1.505 1 92.75 65 SER B CA 1
ATOM 1441 C C . SER B 1 65 ? -0.003 -8.414 1.147 1 92.75 65 SER B C 1
ATOM 1443 O O . SER B 1 65 ? 0.537 -9.109 2.012 1 92.75 65 SER B O 1
ATOM 1445 N N . TYR B 1 66 ? -0.231 -8.797 -0.12 1 91.81 66 TYR B N 1
ATOM 1446 C CA . TYR B 1 66 ? 0.393 -10.031 -0.59 1 91.81 66 TYR B CA 1
ATOM 1447 C C . TYR B 1 66 ? 0.65 -9.969 -2.092 1 91.81 66 TYR B C 1
ATOM 1449 O O . TYR B 1 66 ? 0.062 -9.148 -2.797 1 91.81 66 TYR B O 1
ATOM 1457 N N . SER B 1 67 ? 1.57 -10.859 -2.496 1 91.19 67 SER B N 1
ATOM 1458 C CA . SER B 1 67 ? 1.936 -11.008 -3.9 1 91.19 67 SER B CA 1
ATOM 1459 C C . SER B 1 67 ? 2.195 -12.469 -4.25 1 91.19 67 SER B C 1
ATOM 1461 O O . SER B 1 67 ? 2.852 -13.188 -3.492 1 91.19 67 SER B O 1
ATOM 1463 N N . VAL B 1 68 ? 1.634 -12.844 -5.355 1 91.44 68 VAL B N 1
ATOM 1464 C CA . VAL B 1 68 ? 1.835 -14.195 -5.863 1 91.44 68 VAL B CA 1
ATOM 1465 C C . VAL B 1 68 ? 2.691 -14.148 -7.129 1 91.44 68 VAL B C 1
ATOM 1467 O O . VAL B 1 68 ? 2.625 -13.188 -7.895 1 91.44 68 VAL B O 1
ATOM 1470 N N . PRO B 1 69 ? 3.516 -15.227 -7.398 1 91.81 69 PRO B N 1
ATOM 1471 C CA . PRO B 1 69 ? 4.406 -15.242 -8.562 1 91.81 69 PRO B CA 1
ATOM 1472 C C . PRO B 1 69 ? 3.652 -15.125 -9.883 1 91.81 69 PRO B C 1
ATOM 1474 O O . PRO B 1 69 ? 2.551 -15.664 -10.023 1 91.81 69 PRO B O 1
ATOM 1477 N N . ASN B 1 70 ? 4.336 -14.531 -10.844 1 90.25 70 ASN B N 1
ATOM 1478 C CA . ASN B 1 70 ? 3.797 -14.422 -12.195 1 90.25 70 ASN B CA 1
ATOM 1479 C C . ASN B 1 70 ? 4.117 -15.656 -13.031 1 90.25 70 ASN B C 1
ATOM 1481 O O . ASN B 1 70 ? 5.164 -16.281 -12.844 1 90.25 70 ASN B O 1
ATOM 1485 N N . THR B 1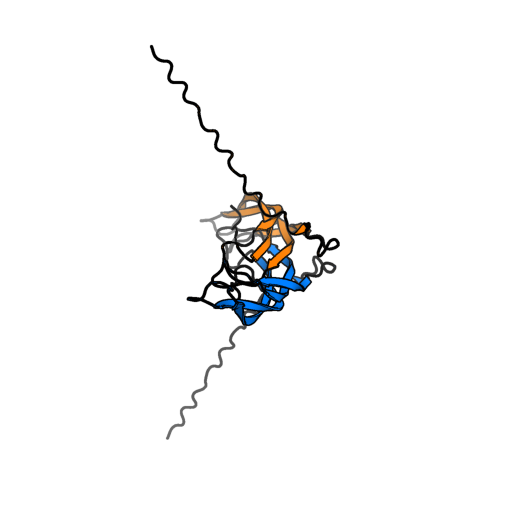 71 ? 3.152 -16.031 -13.836 1 90.25 71 THR B N 1
ATOM 1486 C CA . THR B 1 71 ? 3.381 -17.062 -14.828 1 90.25 71 THR B CA 1
ATOM 1487 C C . THR B 1 71 ? 2.932 -16.594 -16.219 1 90.25 71 THR B C 1
ATOM 1489 O O . THR B 1 71 ? 1.824 -16.078 -16.375 1 90.25 71 THR B O 1
ATOM 1492 N N . PHE B 1 72 ? 3.816 -16.75 -17.203 1 87.81 72 PHE B N 1
ATOM 1493 C CA . PHE B 1 72 ? 3.502 -16.344 -18.562 1 87.81 72 PHE B CA 1
ATOM 1494 C C . PHE B 1 72 ? 3.463 -17.562 -19.484 1 87.81 72 PHE B C 1
ATOM 1496 O O . PHE B 1 72 ? 4.285 -18.469 -19.375 1 87.81 72 PHE B O 1
ATOM 1503 N N . PRO B 1 73 ? 2.764 -17.359 -20.656 1 78.19 73 PRO B N 1
ATOM 1504 C CA . PRO B 1 73 ? 1.695 -16.391 -20.906 1 78.19 73 PRO B CA 1
ATOM 1505 C C . PRO B 1 73 ? 0.603 -16.438 -19.844 1 78.19 73 PRO B C 1
ATOM 1507 O O . PRO B 1 73 ? 0.268 -17.5 -19.344 1 78.19 73 PRO B O 1
ATOM 1510 N N . GLN B 1 74 ? 0.491 -15.227 -19.203 1 66.56 74 GLN B N 1
ATOM 1511 C CA . GLN B 1 74 ? -0.263 -15.125 -17.969 1 66.56 74 GLN B CA 1
ATOM 1512 C C . GLN B 1 74 ? -1.731 -15.477 -18.172 1 66.56 74 GLN B C 1
ATOM 1514 O O . GLN B 1 74 ? -2.312 -15.148 -19.219 1 66.56 74 GLN B O 1
ATOM 1519 N N . SER B 1 75 ? -2.217 -16.469 -17.562 1 56.09 75 SER B N 1
ATOM 1520 C CA . SER B 1 75 ? -3.662 -16.328 -17.422 1 56.09 75 SER B CA 1
ATOM 1521 C C . SER B 1 75 ? -4.023 -15.039 -16.688 1 56.09 75 SER B C 1
ATOM 1523 O O . SER B 1 75 ? -3.148 -14.352 -16.172 1 56.09 75 SER B O 1
ATOM 1525 N N . THR B 1 76 ? -5.43 -14.602 -16.375 1 46.81 76 THR B N 1
ATOM 1526 C CA . THR B 1 76 ? -6.195 -13.398 -16.062 1 46.81 76 THR B CA 1
ATOM 1527 C C . THR B 1 76 ? -5.609 -12.688 -14.844 1 46.81 76 THR B C 1
ATOM 1529 O O . THR B 1 76 ? -5.668 -11.461 -14.75 1 46.81 76 THR B O 1
ATOM 1532 N N . GLU B 1 77 ? -5.652 -13.273 -13.539 1 50.28 77 GLU B N 1
ATOM 1533 C CA . GLU B 1 77 ? -6.023 -12.531 -12.336 1 50.28 77 GLU B CA 1
ATOM 1534 C C . GLU B 1 77 ? -4.801 -11.875 -11.695 1 50.28 77 GLU B C 1
ATOM 1536 O O . GLU B 1 77 ? -3.676 -12.344 -11.875 1 50.28 77 GLU B O 1
ATOM 1541 N N . SER B 1 78 ? -5.047 -10.648 -11.219 1 54.62 78 SER B N 1
ATOM 1542 C CA . SER B 1 78 ? -4.102 -9.758 -10.555 1 54.62 78 SER B CA 1
ATOM 1543 C C . SER B 1 78 ? -3.406 -10.453 -9.391 1 54.62 78 SER B C 1
ATOM 1545 O O . SER B 1 78 ? -4.059 -10.891 -8.445 1 54.62 78 SER B O 1
ATOM 1547 N N . LEU B 1 79 ? -2.053 -10.695 -9.406 1 81.5 79 LEU B N 1
ATOM 1548 C CA . LEU B 1 79 ? -1.187 -11.492 -8.547 1 81.5 79 LEU B CA 1
ATOM 1549 C C . LEU B 1 79 ? -0.733 -10.688 -7.336 1 81.5 79 LEU B C 1
ATOM 1551 O O . LEU B 1 79 ? -0.256 -11.258 -6.348 1 81.5 79 LEU B O 1
ATOM 1555 N N . VAL B 1 80 ? -1.487 -9.414 -7.223 1 86.44 80 VAL B N 1
ATOM 1556 C CA . VAL B 1 80 ? -1.015 -8.586 -6.117 1 86.44 80 VAL B CA 1
ATOM 1557 C C . VAL B 1 80 ? -2.207 -7.992 -5.371 1 86.44 80 VAL B C 1
ATOM 1559 O O . VAL B 1 80 ? -3.172 -7.539 -5.992 1 86.44 80 VAL B O 1
ATOM 1562 N N . HIS B 1 81 ? -2.242 -8.078 -4.07 1 89.25 81 HIS B N 1
ATOM 1563 C CA . HIS B 1 81 ? -3.148 -7.344 -3.193 1 89.25 81 HIS B CA 1
ATOM 1564 C C . HIS B 1 81 ? -2.385 -6.371 -2.301 1 89.25 81 HIS B C 1
ATOM 1566 O O . HIS B 1 81 ? -1.37 -6.738 -1.701 1 89.25 81 HIS B O 1
ATOM 1572 N N . CYS B 1 82 ? -2.965 -5.18 -2.213 1 92.25 82 CYS B N 1
ATOM 1573 C CA . CYS B 1 82 ? -2.332 -4.176 -1.365 1 92.25 82 CYS B CA 1
ATOM 1574 C C . CYS B 1 82 ? -3.375 -3.311 -0.669 1 92.25 82 CYS B C 1
ATOM 1576 O O . CYS B 1 82 ? -4.203 -2.68 -1.328 1 92.25 82 CYS B O 1
ATOM 1578 N N . ASP B 1 83 ? -3.295 -3.348 0.655 1 92.56 83 ASP B N 1
ATOM 1579 C CA . ASP B 1 83 ? -4.0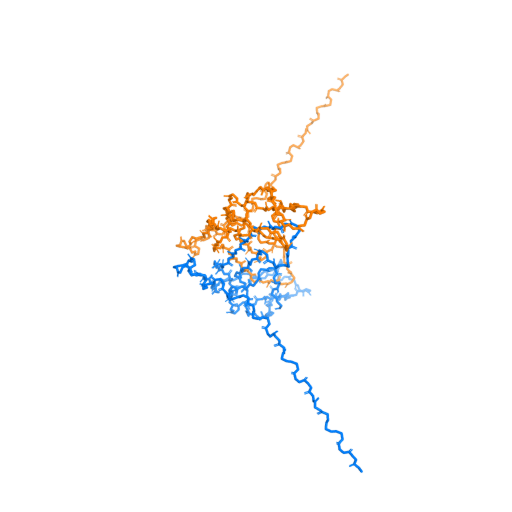35 -2.383 1.461 1 92.56 83 ASP B CA 1
ATOM 1580 C C . ASP B 1 83 ? -3.088 -1.399 2.146 1 92.56 83 ASP B C 1
ATOM 1582 O O . ASP B 1 83 ? -1.95 -1.749 2.471 1 92.56 83 ASP B O 1
ATOM 1586 N N . SER B 1 84 ? -3.59 -0.221 2.379 1 93.56 84 SER B N 1
ATOM 1587 C CA . SER B 1 84 ? -2.871 0.807 3.125 1 93.56 84 SER B CA 1
ATOM 1588 C C . SER B 1 84 ? -3.816 1.6 4.023 1 93.56 84 SER B C 1
ATOM 1590 O O . SER B 1 84 ? -5.016 1.688 3.746 1 93.56 84 SER B O 1
ATOM 1592 N N . CYS B 1 85 ? -3.27 2.117 5.094 1 93.81 85 CYS B N 1
ATOM 1593 C CA . CYS B 1 85 ? -4.051 2.893 6.055 1 93.81 85 CYS B CA 1
ATOM 1594 C C . CYS B 1 85 ? -4.25 4.324 5.562 1 93.81 85 CYS B C 1
ATOM 1596 O O . CYS B 1 85 ? -3.287 5.082 5.441 1 93.81 85 CYS B O 1
ATOM 1598 N N . MET B 1 86 ? -5.508 4.637 5.348 1 94.75 86 MET B N 1
ATOM 1599 C CA . MET B 1 86 ? -5.816 5.949 4.789 1 94.75 86 MET B CA 1
ATOM 1600 C C . MET B 1 86 ? -7.184 6.434 5.266 1 94.75 86 MET B C 1
ATOM 1602 O O . MET B 1 86 ? -7.949 5.664 5.855 1 94.75 86 MET B O 1
ATOM 1606 N N . PRO B 1 87 ? -7.473 7.785 5.094 1 95.06 87 PRO B N 1
ATOM 1607 C CA . PRO B 1 87 ? -8.773 8.305 5.531 1 95.06 87 PRO B CA 1
ATOM 1608 C C . PRO B 1 87 ? -9.945 7.59 4.871 1 95.06 87 PRO B C 1
ATOM 1610 O O . PRO B 1 87 ? -10.008 7.5 3.645 1 95.06 87 PRO B O 1
ATOM 1613 N N . ALA B 1 88 ? -10.82 7.055 5.652 1 96.62 88 ALA B N 1
ATOM 1614 C CA . ALA B 1 88 ? -12.078 6.465 5.188 1 96.62 88 ALA B CA 1
ATOM 1615 C C . ALA B 1 88 ? -13.188 7.504 5.148 1 96.62 88 ALA B C 1
ATOM 1617 O O . ALA B 1 88 ? -14.125 7.395 4.352 1 96.62 88 ALA B O 1
ATOM 1618 N N . GLN B 1 89 ? -13.039 8.445 6.051 1 97.56 89 GLN B N 1
ATOM 1619 C CA . GLN B 1 89 ? -13.977 9.555 6.133 1 97.56 89 GLN B CA 1
ATOM 1620 C C . GLN B 1 89 ? -13.266 10.852 6.523 1 97.56 89 GLN B C 1
ATOM 1622 O O . GLN B 1 89 ? -12.453 10.859 7.445 1 97.56 89 GLN B O 1
ATOM 1627 N N . SER B 1 90 ? -13.555 11.859 5.777 1 96.31 90 SER B N 1
ATOM 1628 C CA . SER B 1 90 ? -12.992 13.172 6.09 1 96.31 90 SER B CA 1
ATOM 1629 C C . SER B 1 90 ? -13.969 14.289 5.734 1 96.31 90 SER B C 1
ATOM 1631 O O . SER B 1 90 ? -15 14.047 5.109 1 96.31 90 SER B O 1
ATOM 1633 N N . MET B 1 91 ? -13.742 15.414 6.227 1 97.5 91 MET B N 1
ATOM 1634 C CA . MET B 1 91 ? -14.477 16.625 5.871 1 97.5 91 MET B CA 1
ATOM 1635 C C . MET B 1 91 ? -13.523 17.797 5.668 1 97.5 91 MET B C 1
ATOM 1637 O O . MET B 1 91 ? -12.336 17.703 5.992 1 97.5 91 MET B O 1
ATOM 1641 N N . TRP B 1 92 ? -14.125 18.891 5.125 1 95.19 92 TRP B N 1
ATOM 1642 C CA . TRP B 1 92 ? -13.297 20.062 4.855 1 95.19 92 TRP B CA 1
ATOM 1643 C C . TRP B 1 92 ? -13.719 21.234 5.734 1 95.19 92 TRP B C 1
ATOM 1645 O O . TRP B 1 92 ? -14.914 21.484 5.922 1 95.19 92 TRP B O 1
ATOM 1655 N N . GLU B 1 93 ? -12.68 21.922 6.254 1 95.75 93 GLU B N 1
ATOM 1656 C CA . GLU B 1 93 ? -12.906 23.062 7.129 1 95.75 93 GLU B CA 1
ATOM 1657 C C . GLU B 1 93 ? -12.109 24.281 6.664 1 95.75 93 GLU B C 1
ATOM 1659 O O . GLU B 1 93 ? -10.945 24.156 6.27 1 95.75 93 GLU B O 1
ATOM 1664 N N . ILE B 1 94 ? -12.758 25.406 6.695 1 96.94 94 ILE B N 1
ATOM 1665 C CA . ILE B 1 94 ? -12.062 26.656 6.402 1 96.94 94 ILE B CA 1
ATOM 1666 C C . ILE B 1 94 ? -11.453 27.219 7.68 1 96.94 94 ILE B C 1
ATOM 1668 O O . ILE B 1 94 ? -12.156 27.438 8.672 1 96.94 94 ILE B O 1
ATOM 1672 N N . VAL B 1 95 ? -10.188 27.406 7.684 1 95.81 95 VAL B N 1
ATOM 1673 C CA . VAL B 1 95 ? -9.469 28.031 8.789 1 95.81 95 VAL B CA 1
ATOM 1674 C C . VAL B 1 95 ? -9.016 29.422 8.383 1 95.81 95 VAL B C 1
ATOM 1676 O O . VAL B 1 95 ? -8.211 29.594 7.461 1 95.81 95 VAL B O 1
ATOM 1679 N N . THR B 1 96 ? -9.484 30.406 9.156 1 96.69 96 THR B N 1
ATOM 1680 C CA . THR B 1 96 ? -9.172 31.797 8.844 1 96.69 96 THR B CA 1
ATOM 1681 C C . THR B 1 96 ? -8.031 32.312 9.719 1 96.69 96 THR B C 1
ATOM 1683 O O . THR B 1 96 ? -8.102 32.219 10.953 1 96.69 96 THR B O 1
ATOM 1686 N N . LEU B 1 97 ? -7.023 32.781 9.047 1 95.94 97 LEU B N 1
ATOM 1687 C CA . LEU B 1 97 ? -5.863 33.344 9.734 1 95.94 97 LEU B CA 1
ATOM 1688 C C . LEU B 1 97 ? -5.887 34.875 9.695 1 95.94 97 LEU B C 1
ATOM 1690 O O . LEU B 1 97 ? -6.148 35.469 8.641 1 95.94 97 LEU B O 1
ATOM 1694 N N . GLU B 1 98 ? -5.66 35.469 10.859 1 97.12 98 GLU B N 1
ATOM 1695 C CA . GLU B 1 98 ? -5.547 36.938 10.93 1 97.12 98 GLU B CA 1
ATOM 1696 C C . GLU B 1 98 ? -4.133 37.375 10.586 1 97.12 98 GLU B C 1
ATOM 1698 O O . GLU B 1 98 ? -3.152 36.781 11.008 1 97.12 98 GLU B O 1
ATOM 1703 N N . CYS B 1 99 ? -3.986 38.406 9.75 1 96.19 99 CYS B N 1
ATOM 1704 C CA . CYS B 1 99 ? -2.699 38.938 9.305 1 96.19 99 CYS B CA 1
ATOM 1705 C C . CYS B 1 99 ? -2.498 40.344 9.789 1 96.19 99 CYS B C 1
ATOM 1707 O O . CYS B 1 99 ? -2.582 41.312 9 1 96.19 99 CYS B O 1
ATOM 1709 N N . PRO B 1 100 ? -1.948 40.312 11.078 1 90.94 100 PRO B N 1
ATOM 1710 C CA . PRO B 1 100 ? -1.749 41.688 11.609 1 90.94 100 PRO B CA 1
ATOM 1711 C C . PRO B 1 100 ? -0.642 42.438 10.891 1 90.94 100 PRO B C 1
ATOM 1713 O O . PRO B 1 100 ? 0.401 41.875 10.57 1 90.94 100 PRO B O 1
ATOM 1716 N N . GLY B 1 101 ? -0.945 43.562 10.312 1 87.75 101 GLY B N 1
ATOM 1717 C CA . GLY B 1 101 ? 0.025 44.406 9.633 1 87.75 101 GLY B CA 1
ATOM 1718 C C . GLY B 1 101 ? -0.237 44.531 8.141 1 87.75 101 GLY B C 1
ATOM 1719 O O . GLY B 1 101 ? 0.457 45.281 7.445 1 87.75 101 GLY B O 1
ATOM 1720 N N . HIS B 1 102 ? -0.964 43.469 7.793 1 86.88 102 HIS B N 1
ATOM 1721 C CA . HIS B 1 102 ? -1.32 43.531 6.379 1 86.88 102 HIS B CA 1
ATOM 1722 C C . HIS B 1 102 ? -2.723 44.094 6.191 1 86.88 102 HIS B C 1
ATOM 1724 O O . HIS B 1 102 ? -3.695 43.344 6.105 1 86.88 102 HIS B O 1
ATOM 1730 N N . GLU B 1 103 ? -2.799 45.469 6.09 1 89.75 103 GLU B N 1
ATOM 1731 C CA . GLU B 1 103 ? -4.086 46.156 6.031 1 89.75 103 GLU B CA 1
ATOM 1732 C C . GLU B 1 103 ? -4.84 45.812 4.754 1 89.75 103 GLU B C 1
ATOM 1734 O O . GLU B 1 103 ? -6.07 45.688 4.762 1 89.75 103 GLU B O 1
ATOM 1739 N N . GLU B 1 104 ? -4.156 45.531 3.678 1 92.5 104 GLU B N 1
ATOM 1740 C CA . GLU B 1 104 ? -4.793 45.219 2.398 1 92.5 104 GLU B CA 1
ATOM 1741 C C . GLU B 1 104 ? -5.34 43.812 2.371 1 92.5 104 GLU B C 1
ATOM 1743 O O . GLU B 1 104 ? -6.348 43.531 1.718 1 92.5 104 GLU B O 1
ATOM 1748 N N . VAL B 1 105 ? -4.699 42.906 3.027 1 91.31 105 VAL B N 1
ATOM 1749 C CA . VAL B 1 105 ? -5.113 41.5 3.133 1 91.31 105 VAL B CA 1
ATOM 1750 C C . VAL B 1 105 ? -5.094 41.062 4.598 1 91.31 105 VAL B C 1
ATOM 1752 O O . VAL B 1 105 ? -4.203 40.312 5.016 1 91.31 105 VAL B O 1
ATOM 1755 N N . PRO B 1 106 ? -6 41.594 5.289 1 94.94 106 PRO B N 1
ATOM 1756 C CA . PRO B 1 106 ? -5.961 41.438 6.746 1 94.94 106 PRO B CA 1
ATOM 1757 C C . PRO B 1 106 ? -6.242 40 7.188 1 94.94 106 PRO B C 1
ATOM 1759 O O . PRO B 1 106 ? -6.074 39.656 8.367 1 94.94 106 PRO B O 1
ATOM 1762 N N . ARG B 1 107 ? -6.762 39.188 6.266 1 96.62 107 ARG B N 1
ATOM 1763 C CA . ARG B 1 107 ? -7.035 37.781 6.605 1 96.62 107 ARG B CA 1
ATOM 1764 C C . ARG B 1 107 ? -6.711 36.875 5.434 1 96.62 107 ARG B C 1
ATOM 1766 O O . ARG B 1 107 ? -6.762 37.281 4.273 1 96.62 107 ARG B O 1
ATOM 1773 N N . VAL B 1 108 ? -6.309 35.625 5.785 1 94.88 108 VAL B N 1
ATOM 1774 C CA . VAL B 1 108 ? -6.094 34.562 4.789 1 94.88 108 VAL B CA 1
ATOM 1775 C C . VAL B 1 108 ? -6.844 33.312 5.199 1 94.88 108 VAL B C 1
ATOM 1777 O O . VAL B 1 108 ? -6.801 32.906 6.363 1 94.88 108 VAL B O 1
ATOM 1780 N N . ASP B 1 109 ? -7.539 32.688 4.25 1 94.69 109 ASP B N 1
ATOM 1781 C CA . ASP B 1 109 ? -8.258 31.453 4.508 1 94.69 109 ASP B CA 1
ATOM 1782 C C . ASP B 1 109 ? -7.469 30.25 3.988 1 94.69 109 ASP B C 1
ATOM 1784 O O . ASP B 1 109 ? -6.898 30.297 2.896 1 94.69 109 ASP B O 1
ATOM 1788 N N . LYS B 1 110 ? -7.516 29.234 4.809 1 94.69 110 LYS B N 1
ATOM 1789 C CA . LYS B 1 110 ? -6.969 27.938 4.414 1 94.69 110 LYS B CA 1
ATOM 1790 C C . LYS B 1 110 ? -8.039 26.859 4.453 1 94.69 110 LYS B C 1
ATOM 1792 O O . LYS B 1 110 ? -8.906 26.859 5.336 1 94.69 110 LYS B O 1
ATOM 1797 N N . LEU B 1 111 ? -8.008 26 3.473 1 94.19 111 LEU B N 1
ATOM 1798 C CA . LEU B 1 111 ? -8.875 24.828 3.459 1 94.19 111 LEU B CA 1
ATOM 1799 C C . LEU B 1 111 ? -8.141 23.609 4.016 1 94.19 111 LEU B C 1
ATOM 1801 O O . LEU B 1 111 ? -7.137 23.172 3.457 1 94.19 111 LEU B O 1
ATOM 1805 N N . VAL B 1 112 ? -8.695 23.094 5.102 1 93.06 112 VAL B N 1
ATOM 1806 C CA . VAL B 1 112 ? -8.016 22.016 5.809 1 93.06 112 VAL B CA 1
ATOM 1807 C C . VAL B 1 112 ? -8.875 20.75 5.789 1 93.06 112 VAL B C 1
ATOM 1809 O O . VAL B 1 112 ? -10.062 20.797 6.117 1 93.06 112 VAL B O 1
ATOM 1812 N N . GLU B 1 113 ? -8.25 19.609 5.438 1 93.81 113 GLU B N 1
ATOM 1813 C CA . GLU B 1 113 ? -8.914 18.328 5.574 1 93.81 113 GLU B CA 1
ATOM 1814 C C . GLU B 1 113 ? -8.938 17.859 7.031 1 93.81 113 GLU B C 1
ATOM 1816 O O . GLU B 1 113 ? -7.906 17.859 7.699 1 93.81 113 GLU B O 1
ATOM 1821 N N . LYS B 1 114 ? -10.125 17.594 7.48 1 96.12 114 LYS B N 1
ATOM 1822 C CA . LYS B 1 114 ? -10.289 16.984 8.805 1 96.12 114 LYS B CA 1
ATOM 1823 C C . LYS B 1 114 ? -10.562 15.492 8.695 1 96.12 114 LYS B C 1
ATOM 1825 O O . LYS B 1 114 ? -11.609 15.086 8.18 1 96.12 114 LYS B O 1
ATOM 1830 N N . ILE B 1 115 ? -9.664 14.727 9.211 1 96.25 115 ILE B N 1
ATOM 1831 C CA . ILE B 1 115 ? -9.828 13.273 9.133 1 96.25 115 ILE B CA 1
ATOM 1832 C C . ILE B 1 115 ? -10.688 12.789 10.305 1 96.25 115 ILE B C 1
ATOM 1834 O O . ILE B 1 115 ? -10.406 13.109 11.461 1 96.25 115 ILE B O 1
ATOM 1838 N N . LEU B 1 116 ? -11.719 12.078 10.008 1 98.19 116 LEU B N 1
ATOM 1839 C CA . LEU B 1 116 ? -12.641 11.586 11.031 1 98.19 116 LEU B CA 1
ATOM 1840 C C . LEU B 1 116 ? -12.391 10.117 11.328 1 98.19 116 LEU B C 1
ATOM 1842 O O . LEU B 1 116 ? -12.344 9.711 12.492 1 98.19 116 LEU B O 1
ATOM 1846 N N . HIS B 1 117 ? -12.203 9.289 10.234 1 98 117 HIS B N 1
ATOM 1847 C CA . HIS B 1 117 ? -11.977 7.852 10.367 1 98 117 HIS B CA 1
ATOM 1848 C C . HIS B 1 117 ? -10.906 7.375 9.391 1 98 117 HIS B C 1
ATOM 1850 O O . HIS B 1 117 ? -10.773 7.922 8.289 1 98 117 HIS B O 1
ATOM 1856 N N . CYS B 1 118 ? -10.211 6.41 9.859 1 96.88 118 CYS B N 1
ATOM 1857 C CA . CYS B 1 118 ? -9.203 5.754 9.031 1 96.88 118 CYS B CA 1
ATOM 1858 C C . CYS B 1 118 ? -9.5 4.266 8.891 1 96.88 118 CYS B C 1
ATOM 1860 O O . CYS B 1 118 ? -10.188 3.684 9.727 1 96.88 118 CYS B O 1
ATOM 1862 N N . SER B 1 119 ? -9.023 3.66 7.773 1 95.56 119 SER B N 1
ATOM 1863 C CA . SER B 1 119 ? -9.109 2.215 7.59 1 95.56 119 SER B CA 1
ATOM 1864 C C . SER B 1 119 ? -8.117 1.731 6.539 1 95.56 119 SER B C 1
ATOM 1866 O O . SER B 1 119 ? -7.559 2.535 5.789 1 95.56 119 SER B O 1
ATOM 1868 N N . CYS B 1 120 ? -7.871 0.417 6.605 1 94.06 120 CYS B N 1
ATOM 1869 C CA . CYS B 1 120 ? -7.117 -0.207 5.523 1 94.06 120 CYS B CA 1
ATOM 1870 C C . CYS B 1 120 ? -7.945 -0.276 4.246 1 94.06 120 CYS B C 1
ATOM 1872 O O . CYS B 1 120 ? -9.039 -0.836 4.242 1 94.06 120 CYS B O 1
ATOM 1874 N N . GLN B 1 121 ? -7.375 0.402 3.201 1 93.44 121 GLN B N 1
ATOM 1875 C CA . GLN B 1 121 ? -8.039 0.453 1.905 1 93.44 121 GLN B CA 1
ATOM 1876 C C . GLN B 1 121 ? -7.086 0.071 0.779 1 93.44 121 GLN B C 1
ATOM 1878 O O . GLN B 1 121 ? -5.867 0.047 0.972 1 93.44 121 GLN B O 1
ATOM 1883 N N . ALA B 1 122 ? -7.691 -0.271 -0.351 1 92.56 122 ALA B N 1
ATOM 1884 C CA . ALA B 1 122 ? -6.863 -0.66 -1.489 1 92.56 122 ALA B CA 1
ATOM 1885 C C . ALA B 1 122 ? -5.848 0.429 -1.827 1 92.56 122 ALA B C 1
ATOM 1887 O O . ALA B 1 122 ? -6.195 1.612 -1.882 1 92.56 122 ALA B O 1
ATOM 1888 N N . CYS B 1 123 ? -4.641 -0.116 -2.016 1 91.12 123 CYS B N 1
ATOM 1889 C CA . CYS B 1 123 ? -3.578 0.821 -2.359 1 91.12 123 CYS B CA 1
ATOM 1890 C C . CYS B 1 123 ? -3.871 1.519 -3.682 1 91.12 123 CYS B C 1
ATOM 1892 O O . CYS B 1 123 ? -4.5 0.938 -4.566 1 91.12 123 CYS B O 1
ATOM 1894 N N . GLY B 1 124 ? -3.311 2.752 -3.873 1 76.38 124 GLY B N 1
ATOM 1895 C CA . GLY B 1 124 ? -3.457 3.527 -5.094 1 76.38 124 GLY B CA 1
ATOM 1896 C C . GLY B 1 124 ? -4.82 4.176 -5.227 1 76.38 124 GLY B C 1
ATOM 1897 O O . GLY B 1 124 ? -5.078 4.906 -6.188 1 76.38 124 GLY B O 1
ATOM 1898 N N . LYS B 1 125 ? -5.785 3.748 -4.473 1 60.94 125 LYS B N 1
ATOM 1899 C CA . LYS B 1 125 ? -7.059 4.461 -4.539 1 60.94 125 LYS B CA 1
ATOM 1900 C C . LYS B 1 125 ? -6.953 5.844 -3.904 1 60.94 125 LYS B C 1
ATOM 1902 O O . LYS B 1 125 ? -6.453 5.98 -2.785 1 60.94 125 LYS B O 1
ATOM 1907 N N 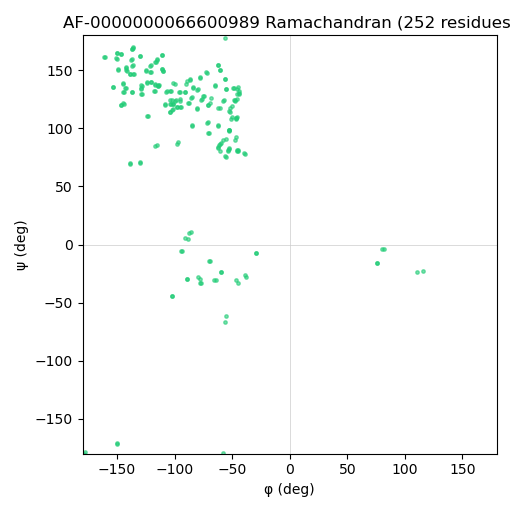. GLU B 1 126 ? -6.73 6.922 -4.574 1 53.03 126 GLU B N 1
ATOM 1908 C CA . GLU B 1 126 ? -6.797 8.266 -4.02 1 53.03 126 GLU B CA 1
ATOM 1909 C C . GLU B 1 126 ? -8.078 8.469 -3.213 1 53.03 126 GLU B C 1
ATOM 1911 O O . GLU B 1 126 ? -9.133 7.957 -3.576 1 53.03 126 GLU B O 1
ATOM 1916 N N . PRO B 1 127 ? -8.047 8.875 -1.922 1 46.94 127 PRO B N 1
ATOM 1917 C CA . PRO B 1 127 ? -9.273 9.188 -1.188 1 46.94 127 PRO B CA 1
ATOM 1918 C C . PRO B 1 127 ? -10.227 10.07 -1.983 1 46.94 127 PRO B C 1
ATOM 1920 O O . PRO B 1 127 ? -9.789 11 -2.67 1 46.94 127 PRO B O 1
ATOM 1923 N N . SER B 1 128 ? -11.398 9.492 -2.475 1 38.69 128 SER B N 1
ATOM 1924 C CA . SER B 1 128 ? -12.414 10.336 -3.105 1 38.69 128 SER B CA 1
ATOM 1925 C C . SER B 1 128 ? -12.875 11.445 -2.166 1 38.69 128 SER B C 1
ATOM 1927 O O . SER B 1 128 ? -12.953 11.242 -0.953 1 38.69 128 SER B O 1
#

pLDDT: mean 79.57, std 20.16, range [38.69, 98.19]

Sequence (256 aa):
MMLRVLVGAVLPAMLLAAPPPINKLALFPDKSAWCEAKNITQIVGHSGCEAKSIQNRACLGQCFSYSVPNTFPQSTESLVHCDSCMPAQSMWEIVTLECPGHEEVPRVDKLVEKILHCSCQACGKEPSMMLRVLVGAVLPAMLLAAPPPINKLALFPDKSAWCEAKNITQIVGHSGCEAKSIQNRACLGQCFSYSVPNTFPQSTESLVHCDSCMPAQSMWEIVTLECPGHEEVPRVDKLVEKILHCSCQACGKEPS

Foldseek 3Di:
DDPPPPPPPPPPPPPPPDDPDCCPVPPCVPDDWDKDWAKDWDWADDPLWDIDIDIATDIDIGDDWDADDADPPGDDDDRIWDWDKDAPDKDKDKDKTARPPPPVDRIDIDIDIHGDDIDIDTPPPDDD/DDPPPPPPPPPPPPPPPDDPPCCPVPPCVPDDWDKDWAKDWDWDDDPLWDIDIDIATDIDIGDDWDADDADPPGDDDDRIWDWDKDAPDKDKDKDKTARPPPPVDRIDIDIDIHGDDIDIDTPPPDDD

Solvent-accessible surface area (backbone atoms only — not comparable to full-atom values): 15046 Å² total; per-residue (Å²): 136,85,80,80,78,80,76,74,80,78,69,80,74,78,73,78,73,72,79,74,67,68,80,68,38,80,83,45,77,84,62,75,67,48,42,38,59,42,80,42,79,43,76,48,72,48,92,72,34,52,65,45,81,41,86,39,26,30,17,37,25,28,14,50,14,26,28,46,58,53,46,35,87,58,76,90,74,82,50,64,49,46,24,25,15,30,64,72,34,68,48,80,43,81,46,78,28,49,12,78,89,34,82,91,54,43,58,50,77,32,43,32,45,38,45,73,36,34,31,65,36,60,55,89,60,69,79,128,137,84,81,78,78,81,77,77,77,79,70,80,75,77,75,76,74,71,79,73,68,66,77,69,38,79,83,44,76,84,63,74,66,47,42,39,58,42,81,40,78,42,77,49,72,48,94,72,34,51,65,44,80,40,86,39,27,30,17,38,24,28,15,51,16,27,27,46,58,54,48,35,86,56,75,92,76,81,47,62,49,45,23,25,14,29,66,71,36,68,47,81,43,81,46,79,28,49,13,78,88,32,81,90,54,42,57,51,76,33,44,33,44,38,44,74,37,33,32,65,36,61,57,89,62,70,79,127

Secondary structure (DSSP, 8-state):
---------------------GGG-TT-TT---EEEEEEEEEEE--TTS--EEEEEEEEEEEEEEEE---EES--SS--EEEEEEEEEEEEEEEEEEE-TT-SSS-EEEEEEEEEEEEEEEETT----/---------------------GGG-TT-TT---EEEEEEEEEEE--TTS--EEEEEEEEEEEEEEEE---EES--SS--EEEEEEEEEEEEEEEEEEE-TT-SSS-EEEEEEEEEEEEEEEETT----

Radius of gyration: 27.37 Å; Cα contacts (8 Å, |Δi|>4): 541; chains: 2; bounding box: 107×83×53 Å

Organism: Homo sapiens (NCBI:txid9606)

InterPro domains:
  IPR004133 DAN [PF03045] (31-122)
  IPR006207 Cystine knot, C-terminal [SM00041] (37-124)
  IPR029034 Cystine-knot cytokine [G3DSA:2.10.90.10] (17-128)